Protein 5CWG (pdb70)

Secondary structure (DSSP, 8-state):
-HHHHHHHHHHHHHHHHHHHHHT--HHHHHHHHHHHHHHHHHHHHHTT---HHHHHHHHHHHHHHHHHHHHHT--HHHHHHHHHHHHHHHHHHHHHHT---HHHHHHHHHHHHHHHHHHHHHT--HHHHHHHHHHHHHHHHHHHHHHT---HHHHHHHHHHHHHHHHHHHHHT--HHHHHHHHHHHHHHHHHHH-

Sequence (195 aa):
SSEKEELRERLVKKIIVVEENAKRRKGDDTEEARREEAAREAFEELVVRREEAAERRAGIDSSSEEVLEELAIRRLIKKEVVENNAQQREGYDISEEAARAAAEAFKRVAEAAKKRAGIITSSEVLEELAIRLIIKKEVVEENNAQRRREGYDISSEAARAAAEAFKRRVVAEAAKRAGITSSSEETLLKRRAIEEIRKKRVEEAQQRREEGNDISSEAARRQQAAEEEFRKKAEELK

Foldseek 3Di:
DVLLVVLLVVLLCLLLVLCVVQVHDNVLSSVLSNVLSVLLQVLCVVLVQNDSLLSNLLSVLLSLQLVLCSVQVHRNSVSSNLSSVLSSLLSVLCSVLVNRDPLLSSLLSVQLSVQQSLCSNVVHDNNVSSCLSSVLLSLLSVLCSVLVPPDPVLSNVLSVCLVVQLVVCSVVVHDSSVSSNVSSVVNSVVSVVND

Nearest PDB structures (foldseek):
  5cwg-assembly1_A  TM=1.005E+00  e=4.753E-23  synthetic construct
  5cwc-assembly1_A  TM=1.002E+00  e=1.488E-21  synthetic construct

B-factor: mean 22.16, std 10.29, range [8.53, 67.75]

Radius of gyration: 16.52 Å; Cα contacts (8 Å, |Δi|>4): 331; chains: 1; bounding box: 24×49×35 Å

Solvent-accessible surface area: 9818 Å² total; per-residue (Å²): 90,74,74,58,104,84,7,81,89,108,0,13,129,29,0,35,81,20,0,156,175,70,67,34,86,52,124,81,0,102,97,0,0,105,88,3,5,59,48,0,50,68,3,0,58,126,12,55,9,55,58,62,90,7,4,58,15,0,7,127,3,0,67,44,2,0,45,11,0,32,149,79,65,36,56,0,5,120,1,0,86,17,2,0,76,0,1,50,73,0,0,76,3,0,120,174,10,62,16,95,32,74,91,0,1,70,8,1,8,83,0,1,50,37,2,1,82,7,4,2,136,76,58,133,77,11,40,98,6,1,122,1,0,4,57,1,0,65,84,0,0,40,4,3,127,177,12,54,29,136,48,54,86,52,10,45,173,8,0,71,72,0,29,111,65,2,62,54,5,66,180,112,70,85,94,16,32,85,16,0,96,104,8,0,55,96,32,60,116,139,3,73,149,132,78

Structure (mmCIF, N/CA/C/O backbone):
data_5CWG
#
_entry.id   5CWG
#
_cell.length_a   47.590
_cell.length_b   50.560
_cell.length_c   72.430
_cell.angle_alpha   90.000
_cell.angle_beta   90.000
_cell.angle_gamma   90.000
#
_symmetry.space_group_name_H-M   'P 21 2 21'
#
loop_
_entity.id
_entity.type
_entity.pdbx_description
1 polymer 'Designed helical repeat protein'
2 non-polymer 1,2-ETHANEDIOL
3 non-polymer 'UNKNOWN LIGAND'
4 water water
#
loop_
_atom_site.group_PDB
_atom_site.id
_atom_site.type_symbol
_atom_site.label_atom_id
_atom_site.label_alt_id
_atom_site.label_comp_id
_atom_site.label_asym_id
_atom_site.label_entity_id
_atom_site.label_seq_id
_atom_site.pdbx_PDB_ins_code
_atom_site.Cartn_x
_ato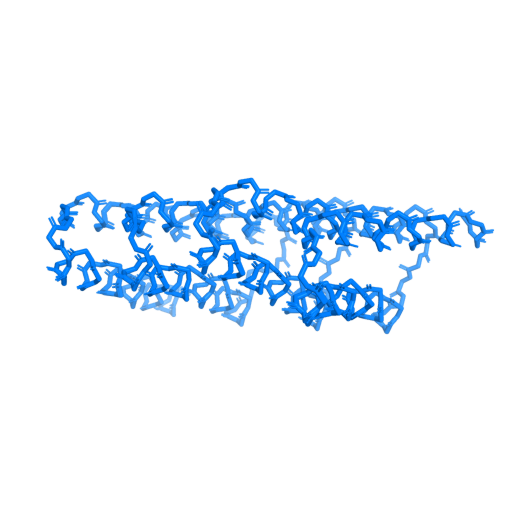m_site.Cartn_y
_atom_site.Cartn_z
_atom_site.occupancy
_atom_site.B_iso_or_equiv
_atom_site.auth_seq_id
_atom_site.auth_comp_id
_atom_site.auth_asym_id
_atom_site.auth_atom_id
_atom_site.pdbx_PDB_model_num
ATOM 1 N N . SER A 1 2 ? 27.166 -39.456 -20.841 1.00 41.02 2 SER A N 1
ATOM 2 C CA . SER A 1 2 ? 26.569 -40.662 -21.408 1.00 44.00 2 SER A CA 1
ATOM 3 C C . SER A 1 2 ? 26.774 -41.864 -20.478 1.00 42.35 2 SER A C 1
ATOM 4 O O . SER A 1 2 ? 25.844 -42.355 -19.857 1.00 40.95 2 SER A O 1
ATOM 11 N N . SER A 1 3 ? 27.991 -42.370 -20.409 1.00 39.97 3 SER A N 1
ATOM 12 C CA . SER A 1 3 ? 28.317 -43.300 -19.350 1.00 37.17 3 SER A CA 1
ATOM 13 C C . SER A 1 3 ? 28.280 -42.383 -18.113 1.00 31.93 3 SER A C 1
ATOM 14 O O . SER A 1 3 ? 27.773 -42.762 -17.056 1.00 30.24 3 SER A O 1
ATOM 22 N N . GLU A 1 4 ? 28.725 -41.136 -18.268 1.00 29.07 4 GLU A N 1
ATOM 23 C CA . GLU A 1 4 ? 28.610 -40.165 -17.167 1.00 29.57 4 GLU A CA 1
ATOM 24 C C . GLU A 1 4 ? 27.144 -39.838 -16.897 1.00 25.36 4 GLU A C 1
ATOM 25 O O . GLU A 1 4 ? 26.743 -39.710 -15.749 1.00 23.07 4 GLU A O 1
ATOM 37 N N . LYS A 1 5 ? 26.328 -39.721 -17.940 1.00 25.80 5 LYS A N 1
ATOM 38 C CA . LYS A 1 5 ? 24.920 -39.390 -17.737 1.00 25.34 5 LYS A CA 1
ATOM 39 C C . LYS A 1 5 ? 24.254 -40.517 -16.966 1.00 23.37 5 LYS A C 1
ATOM 40 O O . LYS A 1 5 ? 23.434 -40.246 -16.089 1.00 21.48 5 LYS A O 1
ATOM 59 N N . GLU A 1 6 ? 24.590 -41.766 -17.293 1.00 23.28 6 GLU A N 1
ATOM 60 C CA . GLU A 1 6 ? 24.014 -42.914 -16.595 1.00 23.85 6 GLU A CA 1
ATOM 61 C C . GLU A 1 6 ? 24.412 -42.900 -15.127 1.00 21.46 6 GLU A C 1
ATOM 62 O O . GLU A 1 6 ? 23.588 -43.134 -14.251 1.00 21.27 6 GLU A O 1
ATOM 74 N N . GLU A 1 7 ? 25.673 -42.608 -14.842 1.00 20.80 7 GLU A N 1
ATOM 75 C CA . GLU A 1 7 ? 26.168 -42.593 -13.478 1.00 18.80 7 GLU A CA 1
ATOM 76 C C . GLU A 1 7 ? 25.516 -41.451 -12.708 1.00 17.52 7 GLU A C 1
ATOM 77 O O . GLU A 1 7 ? 25.149 -41.613 -11.542 1.00 16.78 7 GLU A O 1
ATOM 89 N N . LEU A 1 8 ? 25.330 -40.310 -13.360 1.00 16.73 8 LEU A N 1
ATOM 90 C CA . LEU A 1 8 ? 24.691 -39.175 -12.722 1.00 16.74 8 LEU A CA 1
ATOM 91 C C . LEU A 1 8 ? 23.238 -39.492 -12.383 1.00 15.88 8 LEU A C 1
ATOM 92 O O . LEU A 1 8 ? 22.745 -39.162 -11.300 1.00 15.37 8 LEU A O 1
ATOM 108 N N . ARG A 1 9 ? 22.517 -40.109 -13.311 1.00 15.04 9 ARG A N 1
ATOM 109 C CA . ARG A 1 9 ? 21.143 -40.491 -13.051 1.00 14.83 9 ARG A CA 1
ATOM 110 C C . ARG A 1 9 ? 21.093 -41.433 -11.852 1.00 14.25 9 ARG A C 1
ATOM 111 O O . ARG A 1 9 ? 20.219 -41.302 -10.988 1.00 15.04 9 ARG A O 1
ATOM 132 N N . GLU A 1 10 ? 21.976 -42.422 -11.816 1.00 15.47 10 GLU A N 1
ATOM 133 C CA . GLU A 1 10 ? 21.972 -43.366 -10.698 1.00 16.05 10 GLU A CA 1
ATOM 134 C C . GLU A 1 10 ? 22.235 -42.662 -9.374 1.00 15.34 10 GLU A C 1
ATOM 135 O O . GLU A 1 10 ? 21.604 -43.014 -8.382 1.00 15.01 10 GLU A O 1
ATOM 147 N N . ARG A 1 11 ? 23.109 -41.645 -9.372 1.00 14.70 11 ARG A N 1
ATOM 148 C CA . ARG A 1 11 ? 23.378 -40.877 -8.158 1.00 15.33 11 ARG A CA 1
ATOM 149 C C . ARG A 1 11 ? 22.121 -40.158 -7.715 1.00 13.59 11 ARG A C 1
ATOM 150 O O . ARG A 1 11 ? 21.784 -40.147 -6.517 1.00 14.51 11 ARG A O 1
ATOM 171 N N . LEU A 1 12 ? 21.398 -39.561 -8.656 1.00 13.81 12 LEU A N 1
ATOM 172 C CA . LEU A 1 12 ? 20.150 -38.880 -8.305 1.00 13.51 12 LEU A CA 1
ATOM 173 C C . LEU A 1 12 ? 19.112 -39.851 -7.754 1.00 12.70 12 LEU A C 1
ATOM 174 O O . LEU A 1 12 ? 18.456 -39.569 -6.751 1.00 13.60 12 LEU A O 1
ATOM 190 N N . VAL A 1 13 ? 18.946 -40.995 -8.401 1.00 12.64 13 VAL A N 1
ATOM 191 C CA . VAL A 1 13 ? 17.978 -41.974 -7.950 1.00 12.94 13 VAL A CA 1
ATOM 192 C C . VAL A 1 13 ? 18.267 -42.355 -6.491 1.00 13.10 13 VAL A C 1
ATOM 193 O O . VAL A 1 13 ? 17.361 -42.418 -5.648 1.00 13.42 13 VAL A O 1
ATOM 206 N N A LYS A 1 14 ? 19.530 -42.628 -6.192 0.63 13.57 14 LYS A N 1
ATOM 207 N N B LYS A 1 14 ? 19.534 -42.564 -6.159 0.37 14.74 14 LYS A N 1
ATOM 208 C CA A LYS A 1 14 ? 19.912 -43.046 -4.845 0.63 14.74 14 LYS A CA 1
ATOM 209 C CA B LYS A 1 14 ? 19.889 -42.888 -4.776 0.37 16.65 14 LYS A CA 1
ATOM 210 C C A LYS A 1 14 ? 19.580 -41.964 -3.827 0.63 14.29 14 LYS A C 1
ATOM 211 C C B LYS A 1 14 ? 19.513 -41.771 -3.800 0.37 15.75 14 LYS A C 1
ATOM 212 O O A LYS A 1 14 ? 19.089 -42.273 -2.744 0.63 15.37 14 LYS A O 1
ATOM 213 O O B LYS A 1 14 ? 18.941 -42.040 -2.742 0.37 16.07 14 LYS A O 1
ATOM 250 N N A ILE A 1 15 ? 19.843 -40.707 -4.172 0.63 14.70 15 ILE A N 1
ATOM 251 N N B ILE A 1 15 ? 19.830 -40.528 -4.154 0.37 15.35 15 ILE A N 1
ATOM 252 C CA A ILE A 1 15 ? 19.539 -39.567 -3.305 0.63 15.47 15 ILE A CA 1
ATOM 253 C CA B ILE A 1 15 ? 19.530 -39.368 -3.311 0.37 15.85 15 ILE A CA 1
ATOM 254 C C A ILE A 1 15 ? 18.041 -39.483 -3.025 0.63 13.90 15 ILE A C 1
ATOM 255 C C B ILE A 1 15 ? 18.042 -39.285 -3.039 0.37 13.79 15 ILE A C 1
ATOM 256 O O A ILE A 1 15 ? 17.603 -39.422 -1.872 0.63 15.38 15 ILE A O 1
ATOM 257 O O B ILE A 1 15 ? 17.607 -39.056 -1.902 0.37 12.69 15 ILE A O 1
ATOM 288 N N . VAL A 1 16 ? 17.248 -39.456 -4.083 1.00 13.61 16 VAL A N 1
ATOM 289 C CA . VAL A 1 16 ? 15.814 -39.239 -3.950 1.00 13.05 16 VAL A CA 1
ATOM 290 C C . VAL A 1 16 ? 15.198 -40.395 -3.161 1.00 12.51 16 VAL A C 1
ATOM 291 O O . VAL A 1 16 ? 14.383 -40.192 -2.238 1.00 12.28 16 VAL A O 1
ATOM 305 N N . VAL A 1 17 ? 15.588 -41.615 -3.483 1.00 12.53 17 VAL A N 1
ATOM 306 C CA . VAL A 1 17 ? 15.066 -42.779 -2.780 1.00 13.45 17 VAL A CA 1
ATOM 307 C C . VAL A 1 17 ? 15.454 -42.775 -1.297 1.00 14.45 17 VAL A C 1
ATOM 308 O O . VAL A 1 17 ? 14.611 -43.058 -0.455 1.00 14.63 17 VAL A O 1
ATOM 321 N N A GLU A 1 18 ? 16.701 -42.434 -0.976 0.57 13.63 18 GLU A N 1
ATOM 322 N N C GLU A 1 18 ? 16.703 -42.428 -0.975 0.43 15.72 18 GLU A N 1
ATOM 323 C CA A GLU A 1 18 ? 17.142 -42.442 0.414 0.57 14.54 18 GLU A CA 1
ATOM 324 C CA C GLU A 1 18 ? 17.148 -42.435 0.420 0.43 18.01 18 GLU A CA 1
ATOM 325 C C A GLU A 1 18 ? 16.352 -41.408 1.221 0.57 14.38 18 GLU A C 1
ATOM 326 C C C GLU A 1 18 ? 16.400 -41.385 1.242 0.43 15.41 18 GLU A C 1
ATOM 327 O O A GLU A 1 18 ? 15.979 -41.653 2.364 0.57 15.88 18 GLU A O 1
ATOM 328 O O C GLU A 1 18 ? 16.130 -41.583 2.422 0.43 15.19 18 GLU A O 1
ATOM 351 N N . ASN A 1 19 ? 16.077 -40.258 0.626 1.00 13.59 19 ASN A N 1
ATOM 352 C CA . ASN A 1 19 ? 15.327 -39.224 1.315 1.00 13.07 19 ASN A CA 1
ATOM 353 C C . ASN A 1 19 ? 13.881 -39.625 1.527 1.00 13.32 19 ASN A C 1
ATOM 354 O O . ASN A 1 19 ? 13.304 -39.356 2.588 1.00 14.75 19 ASN A O 1
ATOM 366 N N . ALA A 1 20 ? 13.299 -40.278 0.534 1.00 12.54 20 ALA A N 1
ATOM 367 C CA . ALA A 1 20 ? 11.944 -40.789 0.698 1.00 13.45 20 ALA A CA 1
ATOM 368 C C . ALA A 1 20 ? 11.914 -41.837 1.821 1.00 13.86 20 ALA A C 1
ATOM 369 O O . ALA A 1 20 ? 11.047 -41.804 2.682 1.00 14.67 20 ALA A O 1
ATOM 376 N N . LYS A 1 21 ? 12.874 -42.745 1.821 1.00 14.65 21 LYS A N 1
ATOM 377 C CA . LYS A 1 21 ? 12.950 -43.780 2.841 1.00 16.75 21 LYS A CA 1
ATOM 378 C C . LYS A 1 21 ? 13.089 -43.159 4.242 1.00 17.22 21 LYS A C 1
ATOM 379 O O . LYS A 1 21 ? 12.474 -43.627 5.196 1.00 18.64 21 LYS A O 1
ATOM 398 N N A ARG A 1 22 ? 13.901 -42.111 4.352 0.60 16.01 22 ARG A N 1
ATOM 399 N N B ARG A 1 22 ? 13.868 -42.091 4.348 0.40 17.66 22 ARG A N 1
ATOM 400 C CA A ARG A 1 22 ? 14.141 -41.446 5.633 0.60 18.11 22 ARG A CA 1
ATOM 401 C CA B ARG A 1 22 ? 14.130 -41.478 5.644 0.40 19.38 22 ARG A CA 1
ATOM 402 C C A ARG A 1 22 ? 12.842 -40.986 6.285 0.60 17.64 22 ARG A C 1
ATOM 403 C C B ARG A 1 22 ? 12.876 -40.903 6.299 0.40 18.11 22 ARG A C 1
ATOM 404 O O A ARG A 1 22 ? 12.662 -41.149 7.502 0.60 20.71 22 ARG A O 1
ATOM 405 O O B ARG A 1 22 ? 12.766 -40.900 7.532 0.40 19.75 22 ARG A O 1
ATOM 446 N N . LYS A 1 23 ? 11.928 -40.425 5.492 1.00 16.99 23 LYS A N 1
ATOM 447 C CA . LYS A 1 23 ? 10.698 -39.876 6.049 1.00 17.50 23 LYS A CA 1
ATOM 448 C C . LYS A 1 23 ? 9.461 -40.718 5.792 1.00 16.66 23 LYS A C 1
ATOM 449 O O . LYS A 1 23 ? 8.371 -40.303 6.122 1.00 18.49 23 LYS A O 1
ATOM 469 N N . GLY A 1 24 ? 9.634 -41.923 5.269 1.00 16.97 24 GLY A N 1
ATOM 470 C CA . GLY A 1 24 ? 8.520 -42.805 5.015 1.00 18.86 24 GLY A CA 1
ATOM 471 C C . GLY A 1 24 ? 7.675 -42.468 3.791 1.00 17.96 24 GLY A C 1
ATOM 472 O O . GLY A 1 24 ? 6.566 -42.942 3.691 1.00 21.09 24 GLY A O 1
ATOM 476 N N . ASP A 1 25 ? 8.186 -41.665 2.858 1.00 16.71 25 ASP A N 1
ATOM 477 C CA . ASP A 1 25 ? 7.502 -41.453 1.584 1.00 17.22 25 ASP A CA 1
ATOM 478 C C . ASP A 1 25 ? 7.728 -42.697 0.709 1.00 18.10 25 ASP A C 1
ATOM 479 O O . ASP A 1 25 ? 8.692 -43.442 0.886 1.00 20.11 25 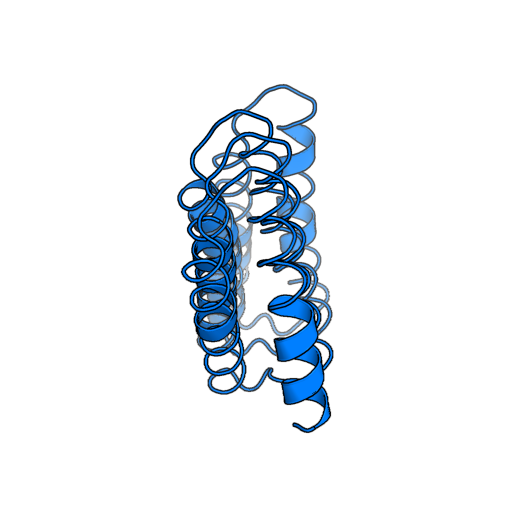ASP A O 1
ATOM 488 N N . ASP A 1 26 ? 6.837 -42.922 -0.252 1.00 18.26 26 ASP A N 1
ATOM 489 C CA . ASP A 1 26 ? 6.886 -44.131 -1.063 1.00 18.01 26 ASP A CA 1
ATOM 490 C C . ASP A 1 26 ? 8.154 -44.193 -1.915 1.00 15.72 26 ASP A C 1
ATOM 491 O O . ASP A 1 26 ? 8.423 -43.285 -2.712 1.00 15.23 26 ASP A O 1
ATOM 500 N N . THR A 1 27 ? 8.934 -45.255 -1.765 1.00 15.98 27 THR A N 1
ATOM 501 C CA . THR A 1 27 ? 10.233 -45.325 -2.428 1.00 15.92 27 THR A CA 1
ATOM 502 C C . THR A 1 27 ? 10.145 -45.713 -3.900 1.00 15.74 27 THR A C 1
ATOM 503 O O . THR A 1 27 ? 11.014 -45.335 -4.667 1.00 16.19 27 THR A O 1
ATOM 514 N N . GLU A 1 28 ? 9.132 -46.486 -4.282 1.00 16.40 28 GLU A N 1
ATOM 515 C CA . GLU A 1 28 ? 8.928 -46.806 -5.701 1.00 17.80 28 GLU A CA 1
ATOM 516 C C . GLU A 1 28 ? 8.523 -45.561 -6.459 1.00 15.59 28 GLU A C 1
ATOM 517 O O . GLU A 1 28 ? 9.028 -45.302 -7.552 1.00 15.91 28 GLU A O 1
ATOM 529 N N . GLU A 1 29 ? 7.658 -44.750 -5.865 1.00 15.14 29 GLU A N 1
ATOM 530 C CA . GLU A 1 29 ? 7.287 -43.470 -6.454 1.00 15.21 29 GLU A CA 1
ATOM 531 C C . GLU A 1 29 ? 8.510 -42.571 -6.580 1.00 14.43 29 GLU A C 1
ATOM 532 O O . GLU A 1 29 ? 8.711 -41.906 -7.593 1.00 14.71 29 GLU A O 1
ATOM 544 N N . ALA A 1 30 ? 9.353 -42.580 -5.555 1.00 14.25 30 ALA A N 1
ATOM 545 C CA . ALA A 1 30 ? 10.533 -41.730 -5.534 1.00 13.91 30 ALA A CA 1
ATOM 546 C C . ALA A 1 30 ? 11.522 -42.132 -6.626 1.00 12.92 30 ALA A C 1
ATOM 547 O O . ALA A 1 30 ? 12.137 -41.261 -7.274 1.00 13.18 30 ALA A O 1
ATOM 554 N N A ARG A 1 31 ? 11.718 -43.429 -6.819 0.54 12.91 31 ARG A N 1
ATOM 555 N N B ARG A 1 31 ? 11.696 -43.436 -6.821 0.46 13.77 31 ARG A N 1
ATOM 556 C CA A ARG A 1 31 ? 12.630 -43.894 -7.854 0.54 13.05 31 ARG A CA 1
ATOM 557 C CA B ARG A 1 31 ? 12.586 -43.946 -7.860 0.46 14.89 31 ARG A CA 1
ATOM 558 C C A ARG A 1 31 ? 12.143 -43.423 -9.233 0.54 12.68 31 ARG A C 1
ATOM 559 C C B ARG A 1 31 ? 12.088 -43.514 -9.243 0.46 13.70 31 ARG A C 1
ATOM 560 O O A ARG A 1 31 ? 12.940 -42.935 -10.045 0.54 12.36 31 ARG A O 1
ATOM 561 O O B ARG A 1 31 ? 12.877 -43.070 -10.084 0.46 14.45 31 ARG A O 1
ATOM 602 N N A GLU A 1 32 ? 10.841 -43.552 -9.483 0.54 13.08 32 GLU A N 1
ATOM 603 N N B GLU A 1 32 ? 10.785 -43.654 -9.472 0.46 13.04 32 GLU A N 1
ATOM 604 C CA A GLU A 1 32 ? 10.252 -43.141 -10.737 0.54 13.63 32 GLU A CA 1
ATOM 605 C CA B GLU A 1 32 ? 10.142 -43.176 -10.681 0.46 13.68 32 GLU A CA 1
ATOM 606 C C A GLU A 1 32 ? 10.342 -41.639 -10.906 0.54 12.54 32 GLU A C 1
ATOM 607 C C B GLU A 1 32 ? 10.359 -41.683 -10.875 0.46 12.38 32 GLU A C 1
ATOM 608 O O A GLU A 1 32 ? 10.631 -41.146 -12.004 0.54 12.69 32 GLU A O 1
ATOM 609 O O B GLU A 1 32 ? 10.764 -41.252 -11.959 0.46 12.51 32 GLU A O 1
ATOM 632 N N . ALA A 1 33 ? 10.072 -40.896 -9.842 1.00 12.33 33 ALA A N 1
ATOM 633 C CA . ALA A 1 33 ? 10.188 -39.463 -9.906 1.00 12.81 33 ALA A CA 1
ATOM 634 C C . ALA A 1 33 ? 11.610 -39.024 -10.230 1.00 12.14 33 ALA A C 1
ATOM 635 O O . ALA A 1 33 ? 11.834 -38.088 -11.005 1.00 11.99 33 ALA A O 1
ATOM 643 N N . ALA A 1 34 ? 12.601 -39.661 -9.605 1.00 12.18 34 ALA A N 1
ATOM 644 C CA . ALA A 1 34 ? 14.004 -39.323 -9.876 1.00 11.20 34 ALA A CA 1
ATOM 645 C C . ALA A 1 34 ? 14.366 -39.584 -11.341 1.00 11.83 34 ALA A C 1
ATOM 646 O O . ALA A 1 34 ? 15.044 -38.779 -11.972 1.00 11.82 34 ALA A O 1
ATOM 653 N N . ARG A 1 35 ? 13.956 -40.746 -11.835 1.00 11.77 35 ARG A N 1
ATOM 654 C CA . ARG A 1 35 ? 14.224 -41.090 -13.229 1.00 12.20 35 ARG A CA 1
ATOM 655 C C . ARG A 1 35 ? 13.572 -40.121 -14.194 1.00 11.89 35 ARG A C 1
ATOM 656 O O . ARG A 1 35 ? 14.204 -39.674 -15.139 1.00 12.57 35 ARG A O 1
ATOM 677 N N . GLU A 1 36 ? 12.318 -39.792 -13.939 1.00 11.69 36 GLU A N 1
ATOM 678 C CA . GLU A 1 36 ? 11.619 -38.874 -14.817 1.00 12.13 36 GLU A CA 1
ATOM 679 C C . GLU A 1 36 ? 12.167 -37.454 -14.691 1.00 10.92 36 GLU A C 1
ATOM 680 O O . GLU A 1 36 ? 12.285 -36.727 -15.697 1.00 12.04 36 GLU A O 1
ATOM 692 N N . ALA A 1 37 ? 12.577 -37.061 -13.483 1.00 11.04 37 ALA A N 1
ATOM 693 C CA . ALA A 1 37 ? 13.178 -35.759 -13.280 1.00 10.82 37 ALA A CA 1
ATOM 694 C C . ALA A 1 37 ? 14.493 -35.663 -14.064 1.00 10.86 37 ALA A C 1
ATOM 695 O O . ALA A 1 37 ? 14.776 -34.651 -14.705 1.00 11.36 37 ALA A O 1
ATOM 702 N N . PHE A 1 38 ? 15.287 -36.727 -13.997 1.00 11.58 38 PHE A N 1
ATOM 703 C CA . PHE A 1 38 ? 16.550 -36.748 -14.724 1.00 11.28 38 PHE A CA 1
ATOM 704 C C . PHE A 1 38 ? 16.324 -36.580 -16.222 1.00 11.96 38 PHE A C 1
ATOM 705 O O . PHE A 1 38 ? 16.994 -35.784 -16.887 1.00 12.50 38 PHE A O 1
ATOM 722 N N A GLU A 1 39 ? 15.375 -37.334 -16.759 0.43 13.01 39 GLU A N 1
ATOM 723 N N B GLU A 1 39 ? 15.388 -37.335 -16.770 0.57 11.76 39 GLU A N 1
ATOM 724 C CA A GLU A 1 39 ? 15.140 -37.296 -18.191 0.43 14.81 39 GLU A CA 1
ATOM 725 C CA B GLU A 1 39 ? 15.158 -37.261 -18.200 0.57 12.08 39 GLU A CA 1
ATOM 726 C C A GLU A 1 39 ? 14.598 -35.936 -18.616 0.43 13.09 39 GLU A C 1
ATOM 727 C C B GLU A 1 39 ? 14.644 -35.893 -18.597 0.57 11.06 39 GLU A C 1
ATOM 728 O O A GLU A 1 39 ? 14.911 -35.461 -19.708 0.43 14.26 39 GLU A O 1
ATOM 729 O O B GLU A 1 39 ? 15.033 -35.366 -19.647 0.57 11.39 39 GLU A O 1
ATOM 752 N N . LEU A 1 40 ? 13.776 -35.320 -17.767 1.00 11.37 40 LEU A N 1
ATOM 753 C CA . LEU A 1 40 ? 13.251 -33.990 -18.054 1.00 10.95 40 LEU A CA 1
ATOM 754 C C . LEU A 1 40 ? 14.390 -32.979 -18.183 1.00 10.65 40 LEU A C 1
ATOM 755 O O . LEU A 1 40 ? 14.439 -32.199 -19.128 1.00 10.97 40 LEU A O 1
ATOM 772 N N A VAL A 1 41 ? 15.296 -33.013 -17.217 0.59 11.11 41 VAL A N 1
ATOM 773 N N B VAL A 1 41 ? 15.308 -32.941 -17.219 0.41 10.21 41 VAL A N 1
ATOM 774 C CA A VAL A 1 41 ? 16.435 -32.120 -17.201 0.59 11.52 41 VAL A CA 1
ATOM 775 C CA B VAL A 1 41 ? 16.364 -31.930 -17.289 0.41 9.09 41 VAL A CA 1
ATOM 776 C C A VAL A 1 41 ? 17.345 -32.379 -18.403 0.59 10.47 41 VAL A C 1
ATOM 777 C C B VAL A 1 41 ? 17.369 -32.235 -18.411 0.41 10.01 41 VAL A C 1
ATOM 778 O O A VAL A 1 41 ? 17.787 -31.453 -19.073 0.59 10.88 41 VAL A O 1
ATOM 779 O O B VAL A 1 41 ? 17.862 -31.317 -19.064 0.41 11.27 41 VAL A O 1
ATOM 804 N N A ARG A 1 42 ? 17.631 -33.650 -18.656 0.59 10.79 42 ARG A N 1
ATOM 805 N N B ARG A 1 42 ? 17.667 -33.514 -18.634 0.41 11.37 42 ARG A N 1
ATOM 806 C CA A ARG A 1 42 ? 18.558 -34.002 -19.711 0.59 10.90 42 ARG A CA 1
ATOM 807 C CA B ARG A 1 42 ? 18.599 -33.889 -19.693 0.41 12.11 42 ARG A CA 1
ATOM 808 C C A ARG A 1 42 ? 18.018 -33.540 -21.073 0.59 10.73 42 ARG A C 1
ATOM 809 C C B ARG A 1 42 ? 18.048 -33.417 -21.037 0.41 12.35 42 ARG A C 1
ATOM 810 O O A ARG A 1 42 ? 18.739 -32.951 -21.876 0.59 10.82 42 ARG A O 1
ATOM 811 O O B ARG A 1 42 ? 18.739 -32.756 -21.815 0.41 12.91 42 ARG A O 1
ATOM 852 N N A GLU A 1 43 ? 16.753 -33.826 -21.347 0.59 9.93 43 GLU A N 1
ATOM 853 N N B GLU A 1 43 ? 16.799 -33.773 -21.304 0.41 12.41 43 GLU A N 1
ATOM 854 C CA A GLU A 1 43 ? 16.161 -33.461 -22.623 0.59 9.91 43 GLU A CA 1
ATOM 855 C CA B GLU A 1 43 ? 16.175 -33.462 -22.572 0.41 13.10 43 GLU A CA 1
ATOM 856 C C A GLU A 1 43 ? 16.075 -31.947 -22.776 0.59 10.31 43 GLU A C 1
ATOM 857 C C B GLU A 1 43 ? 16.075 -31.959 -22.767 0.41 11.53 43 GLU A C 1
ATOM 858 O O A GLU A 1 43 ? 16.354 -31.412 -23.859 0.59 11.69 43 GLU A O 1
ATOM 859 O O B GLU A 1 43 ? 16.331 -31.453 -23.864 0.41 11.83 43 GLU A O 1
ATOM 882 N N . ALA A 1 44 ? 15.700 -31.238 -21.715 1.00 10.42 44 ALA A N 1
ATOM 883 C CA . ALA A 1 44 ? 15.622 -29.808 -21.798 1.00 10.61 44 ALA A CA 1
ATOM 884 C C . ALA A 1 44 ? 17.000 -29.194 -22.104 1.00 10.79 44 ALA A C 1
ATOM 885 O O . ALA A 1 44 ? 17.127 -28.271 -22.934 1.00 11.53 44 ALA A O 1
ATOM 893 N N . ALA A 1 45 ? 18.031 -29.674 -21.413 1.00 10.68 45 ALA A N 1
ATOM 894 C CA . ALA A 1 45 ? 19.374 -29.181 -21.653 1.00 11.39 45 ALA A CA 1
ATOM 895 C C . ALA A 1 45 ? 19.830 -29.481 -23.088 1.00 11.32 45 ALA A C 1
ATOM 896 O O . ALA A 1 45 ? 20.442 -28.642 -23.746 1.00 11.26 45 ALA A O 1
ATOM 903 N N . GLU A 1 46 ? 19.521 -30.685 -23.557 1.00 11.26 46 GLU A N 1
ATOM 904 C CA . GLU A 1 46 ? 19.905 -31.064 -24.917 1.00 11.88 46 GLU A CA 1
ATOM 905 C C . GLU A 1 46 ? 19.252 -30.156 -25.947 1.00 11.54 46 GLU A C 1
ATOM 906 O O . GLU A 1 46 ? 19.928 -29.682 -26.863 1.00 12.37 46 GLU A O 1
ATOM 918 N N A ARG A 1 47 ? 17.957 -29.903 -25.814 0.66 10.97 47 ARG A N 1
ATOM 919 N N B ARG A 1 47 ? 17.960 -29.903 -25.822 0.34 11.70 47 ARG A N 1
ATOM 920 C CA A ARG A 1 47 ? 17.271 -29.039 -26.771 0.66 11.88 47 ARG A CA 1
ATOM 921 C CA B ARG A 1 47 ? 17.289 -29.043 -26.782 0.34 12.25 47 ARG A CA 1
ATOM 922 C C A ARG A 1 47 ? 17.829 -27.621 -26.780 0.66 12.25 47 ARG A C 1
ATOM 923 C C B ARG A 1 47 ? 17.867 -27.626 -26.787 0.34 11.90 47 ARG A C 1
ATOM 924 O O A ARG A 1 47 ? 17.852 -26.951 -27.817 0.66 14.93 47 ARG A O 1
ATOM 925 O O B ARG A 1 47 ? 17.973 -26.984 -27.842 0.34 12.70 47 ARG A O 1
ATOM 966 N N . ALA A 1 48 ? 18.304 -27.157 -25.619 1.00 11.53 48 ALA A N 1
ATOM 967 C CA . ALA A 1 48 ? 18.823 -25.813 -25.482 1.00 12.17 48 ALA A CA 1
ATOM 968 C C . ALA A 1 48 ? 20.330 -25.727 -25.835 1.00 12.87 48 ALA A C 1
ATOM 969 O O . ALA A 1 48 ? 20.912 -24.648 -25.760 1.00 15.22 48 ALA A O 1
ATOM 977 N N . GLY A 1 49 ? 20.945 -26.850 -26.161 1.00 12.25 49 GLY A N 1
ATOM 978 C CA . GLY A 1 49 ? 22.359 -26.870 -26.499 1.00 13.02 49 GLY A CA 1
ATOM 979 C C . GLY A 1 49 ? 23.263 -26.559 -25.328 1.00 13.96 49 GLY A C 1
ATOM 980 O O . GLY A 1 49 ? 24.359 -26.014 -25.520 1.00 15.36 49 GLY A O 1
ATOM 984 N N . ILE A 1 50 ? 22.837 -26.944 -24.124 1.00 13.40 50 ILE A N 1
ATOM 985 C CA . ILE A 1 50 ? 23.598 -26.651 -22.906 1.00 14.82 50 ILE A CA 1
ATOM 986 C C . ILE A 1 50 ? 23.853 -27.906 -22.083 1.00 15.51 50 ILE A C 1
ATOM 987 O O . ILE A 1 50 ? 24.171 -27.814 -20.902 1.00 16.83 50 ILE A O 1
ATOM 1003 N N . ASP A 1 51 ? 23.767 -29.075 -22.710 1.00 15.30 51 ASP A N 1
ATOM 1004 C CA . ASP A 1 51 ? 23.904 -30.356 -22.012 1.00 15.82 51 ASP A CA 1
ATOM 1005 C C . ASP A 1 51 ? 25.363 -30.787 -21.823 1.00 16.78 51 ASP A C 1
ATOM 1006 O O . ASP A 1 51 ? 25.723 -31.922 -22.086 1.00 18.47 51 ASP A O 1
ATOM 1015 N N . SER A 1 52 ? 26.177 -29.878 -21.309 1.00 16.15 52 SER A N 1
ATOM 1016 C CA . SER A 1 52 ? 27.477 -30.261 -20.805 1.00 16.88 52 SER A CA 1
ATOM 1017 C C . SER A 1 52 ? 27.311 -31.065 -19.523 1.00 16.54 52 SER A C 1
ATOM 1018 O O . SER A 1 52 ? 26.310 -30.939 -18.822 1.00 15.75 52 SER A O 1
ATOM 1026 N N A SER A 1 53 ? 28.308 -31.857 -19.156 0.45 17.50 53 SER A N 1
ATOM 1027 N N B SER A 1 53 ? 28.313 -31.878 -19.200 0.55 17.89 53 SER A N 1
ATOM 1028 C CA A SER A 1 53 ? 28.201 -32.600 -17.903 0.45 18.91 53 SER A CA 1
ATOM 1029 C CA B SER A 1 53 ? 28.292 -32.637 -17.947 0.55 19.02 53 SER A CA 1
ATOM 1030 C C A SER A 1 53 ? 28.177 -31.645 -16.706 0.45 17.77 53 SER A C 1
ATOM 1031 C C B SER A 1 53 ? 28.139 -31.677 -16.776 0.55 17.56 53 SER A C 1
ATOM 1032 O O A SER A 1 53 ? 27.581 -31.969 -15.685 0.45 18.93 53 SER A O 1
ATOM 1033 O O B SER A 1 53 ? 27.475 -31.978 -15.782 0.55 15.84 53 SER A O 1
ATOM 1048 N N A GLU A 1 54 ? 28.781 -30.466 -16.823 0.45 16.13 54 GLU A N 1
ATOM 1049 N N B GLU A 1 54 ? 28.749 -30.515 -16.908 0.55 17.90 54 GLU A N 1
ATOM 1050 C CA A GLU A 1 54 ? 28.728 -29.482 -15.738 0.45 17.25 54 GLU A CA 1
ATOM 1051 C CA B GLU A 1 54 ? 28.768 -29.533 -15.843 0.55 18.26 54 GLU A CA 1
ATOM 1052 C C A GLU A 1 54 ? 27.303 -28.970 -15.561 0.45 14.39 54 GLU A C 1
ATOM 1053 C C B GLU A 1 54 ? 27.378 -28.914 -15.586 0.55 16.48 54 GLU A C 1
ATOM 1054 O O A GLU A 1 54 ? 26.798 -28.914 -14.447 0.45 12.72 54 GLU A O 1
ATOM 1055 O O B GLU A 1 54 ? 26.972 -28.758 -14.426 0.55 17.70 54 GLU A O 1
ATOM 1078 N N . VAL A 1 55 ? 26.627 -28.606 -16.646 1.00 14.48 55 VAL A N 1
ATOM 1079 C CA . VAL A 1 55 ? 25.252 -28.109 -16.503 1.00 14.45 55 VAL A CA 1
ATOM 1080 C C . VAL A 1 55 ? 24.343 -29.227 -15.978 1.00 12.97 55 VAL A C 1
ATOM 1081 O O . VAL A 1 55 ? 23.477 -28.995 -15.130 1.00 13.52 55 VAL A O 1
ATOM 1095 N N . LEU A 1 56 ? 24.513 -30.449 -16.464 1.00 13.25 56 LEU A N 1
ATOM 1096 C CA . LEU A 1 56 ? 23.699 -31.552 -15.963 1.00 13.86 56 LEU A CA 1
ATOM 1097 C C . LEU A 1 56 ? 23.968 -31.777 -14.466 1.00 12.81 56 LEU A C 1
ATOM 1098 O O . LEU A 1 56 ? 23.043 -32.016 -13.699 1.00 12.70 56 LEU A O 1
ATOM 1114 N N A GLU A 1 57 ? 25.232 -31.705 -14.049 0.55 11.75 57 GLU A N 1
ATOM 1115 N N B GLU A 1 57 ? 25.224 -31.682 -14.037 0.45 12.44 57 GLU A N 1
ATOM 1116 C CA A GLU A 1 57 ? 25.582 -31.830 -12.636 0.55 12.13 57 GLU A CA 1
ATOM 1117 C CA B GLU A 1 57 ? 25.534 -31.837 -12.619 0.45 13.19 57 GLU A CA 1
ATOM 1118 C C A GLU A 1 57 ? 24.882 -30.734 -11.818 0.55 11.58 57 GLU A C 1
ATOM 1119 C C B GLU A 1 57 ? 24.892 -30.721 -11.795 0.45 12.87 57 GLU A C 1
ATOM 1120 O O A GLU A 1 57 ? 24.354 -31.003 -10.739 0.55 12.56 57 GLU A O 1
ATOM 1121 O O B GLU A 1 57 ? 24.422 -30.959 -10.688 0.45 12.81 57 GLU A O 1
ATOM 1144 N N . LEU A 1 58 ? 24.869 -29.499 -12.308 1.00 12.73 58 LEU A N 1
ATOM 1145 C CA . LEU A 1 58 ? 24.230 -28.400 -11.594 1.00 14.34 58 LEU A CA 1
ATOM 1146 C C . LEU A 1 58 ? 22.730 -28.642 -11.472 1.00 12.71 58 LEU A C 1
ATOM 1147 O O . LEU A 1 58 ? 22.129 -28.353 -10.433 1.00 12.73 58 LEU A O 1
ATOM 1164 N N . ALA A 1 59 ? 22.094 -29.127 -12.541 1.00 12.21 59 ALA A N 1
ATOM 1165 C CA . ALA A 1 59 ? 20.676 -29.451 -12.503 1.00 12.92 59 ALA A CA 1
ATOM 1166 C C . ALA A 1 59 ? 20.382 -30.526 -11.456 1.00 11.66 59 ALA A C 1
ATOM 1167 O O . ALA A 1 59 ? 19.396 -30.434 -10.698 1.00 12.10 59 ALA A O 1
ATOM 1174 N N . ILE A 1 60 ? 21.204 -31.559 -11.431 1.00 11.96 60 ILE A N 1
ATOM 1175 C CA . ILE A 1 60 ? 21.014 -32.642 -10.473 1.00 12.50 60 ILE A CA 1
ATOM 1176 C C . ILE A 1 60 ? 21.283 -32.155 -9.052 1.00 12.43 60 ILE A C 1
ATOM 1177 O O . ILE A 1 60 ? 20.594 -32.563 -8.122 1.00 13.16 60 ILE A O 1
ATOM 1193 N N A ARG A 1 61 ? 22.247 -31.260 -8.880 0.57 12.28 61 ARG A N 1
ATOM 1194 N N B ARG A 1 61 ? 22.251 -31.255 -8.894 0.43 12.76 61 ARG A N 1
ATOM 1195 C CA A ARG A 1 61 ? 22.486 -30.698 -7.559 0.57 12.88 61 ARG A CA 1
ATOM 1196 C CA B ARG A 1 61 ? 22.531 -30.656 -7.591 0.43 13.55 61 ARG A CA 1
ATOM 1197 C C A ARG A 1 61 ? 21.291 -29.888 -7.087 0.57 12.30 61 ARG A C 1
ATOM 1198 C C B ARG A 1 61 ? 21.335 -29.849 -7.094 0.43 12.40 61 ARG A C 1
ATOM 1199 O O A ARG A 1 61 ? 20.928 -29.935 -5.905 0.57 13.11 61 ARG A O 1
ATOM 1200 O O B ARG A 1 61 ? 21.025 -29.842 -5.901 0.43 13.19 61 ARG A O 1
ATOM 1241 N N . LEU A 1 62 ? 20.653 -29.177 -8.013 1.00 11.95 62 LEU A N 1
ATOM 1242 C CA . LEU A 1 62 ? 19.438 -28.435 -7.665 1.00 11.70 62 LEU A CA 1
ATOM 1243 C C . LEU A 1 62 ? 18.375 -29.389 -7.136 1.00 10.76 62 LEU A C 1
ATOM 1244 O O . LEU A 1 62 ? 17.756 -29.156 -6.092 1.00 11.33 62 LEU A O 1
ATOM 1261 N N . ILE A 1 63 ? 18.137 -30.464 -7.868 1.00 10.10 63 ILE A N 1
ATOM 1262 C CA . ILE A 1 63 ? 17.136 -31.427 -7.459 1.00 10.55 63 ILE A CA 1
ATOM 1263 C C . ILE A 1 63 ? 17.509 -32.027 -6.093 1.00 10.26 63 ILE A C 1
ATOM 1264 O O . ILE A 1 63 ? 16.681 -32.126 -5.189 1.00 10.80 63 ILE A O 1
ATOM 1280 N N A LYS A 1 64 ? 18.767 -32.415 -5.937 0.55 11.00 64 LYS A N 1
ATOM 1281 N N B LYS A 1 64 ? 18.770 -32.410 -5.947 0.45 11.23 64 LYS A N 1
ATOM 1282 C CA A LYS A 1 64 ? 19.271 -32.974 -4.679 0.55 12.20 64 LYS A CA 1
ATOM 1283 C CA B LYS A 1 64 ? 19.297 -32.954 -4.696 0.45 12.09 64 LYS A CA 1
ATOM 1284 C C A LYS A 1 64 ? 19.016 -32.033 -3.514 0.55 12.40 64 LYS A C 1
ATOM 1285 C C B LYS A 1 64 ? 19.003 -32.032 -3.527 0.45 11.95 64 LYS A C 1
ATOM 1286 O O A LYS A 1 64 ? 18.532 -32.450 -2.463 0.55 12.91 64 LYS A O 1
ATOM 1287 O O B LYS A 1 64 ? 18.479 -32.459 -2.497 0.45 11.80 64 LYS A O 1
ATOM 1324 N N . GLU A 1 65 ? 19.362 -30.765 -3.673 1.00 12.24 65 GLU A N 1
ATOM 1325 C CA . GLU A 1 65 ? 19.249 -29.826 -2.569 1.00 13.42 65 GLU A CA 1
ATOM 1326 C C . GLU A 1 65 ? 17.794 -29.546 -2.221 1.00 12.36 65 GLU A C 1
ATOM 1327 O O . GLU A 1 65 ? 17.432 -29.473 -1.056 1.00 13.10 65 GLU A O 1
ATOM 1340 N N . VAL A 1 66 ? 16.938 -29.443 -3.234 1.00 11.66 66 VAL A N 1
ATOM 1341 C CA . VAL A 1 66 ? 15.519 -29.230 -2.983 1.00 11.79 66 VAL A CA 1
ATOM 1342 C C . VAL A 1 66 ? 14.916 -30.436 -2.276 1.00 10.49 66 VAL A C 1
ATOM 1343 O O . VAL A 1 66 ? 14.113 -30.293 -1.353 1.00 12.01 66 VAL A O 1
ATOM 1356 N N . VAL A 1 67 ? 15.311 -31.635 -2.679 1.00 10.74 67 VAL A N 1
ATOM 1357 C CA . VAL A 1 67 ? 14.855 -32.876 -2.050 1.00 10.97 67 VAL A CA 1
ATOM 1358 C C . VAL A 1 67 ? 15.360 -32.998 -0.602 1.00 11.29 67 VAL A C 1
ATOM 1359 O O . VAL A 1 67 ? 14.602 -33.373 0.290 1.00 11.57 67 VAL A O 1
ATOM 1372 N N . GLU A 1 68 ? 16.623 -32.678 -0.366 1.00 11.34 68 GLU A N 1
ATOM 1373 C CA . GLU A 1 68 ? 17.162 -32.755 0.980 1.00 11.94 68 GLU A CA 1
ATOM 1374 C C . GLU A 1 68 ? 16.463 -31.754 1.898 1.00 12.41 68 GLU A C 1
ATOM 1375 O O . GLU A 1 68 ? 16.147 -32.059 3.058 1.00 13.63 68 GLU A O 1
ATOM 1387 N N A ASN A 1 69 ? 16.227 -30.539 1.411 0.46 13.00 69 ASN A N 1
ATOM 1388 N N B ASN A 1 69 ? 16.199 -30.557 1.407 0.54 11.72 69 ASN A N 1
ATOM 1389 C CA A ASN A 1 69 ? 15.439 -29.567 2.166 0.46 14.92 69 ASN A CA 1
ATOM 1390 C CA B ASN A 1 69 ? 15.471 -29.594 2.207 0.54 12.55 69 ASN A CA 1
ATOM 1391 C C A ASN A 1 69 ? 14.039 -30.082 2.417 0.46 12.87 69 ASN A C 1
ATOM 1392 C C B ASN A 1 69 ? 14.002 -29.976 2.369 0.54 12.08 69 ASN A C 1
ATOM 1393 O O A ASN A 1 69 ? 13.493 -29.901 3.500 0.46 12.81 69 ASN A O 1
ATOM 1394 O O B ASN A 1 69 ? 13.377 -29.613 3.367 0.54 13.83 69 ASN A O 1
ATOM 1415 N N . ALA A 1 70 ? 13.450 -30.728 1.420 1.00 12.14 70 ALA A N 1
ATOM 1416 C CA . ALA A 1 70 ? 12.082 -31.221 1.552 1.00 12.23 70 ALA A CA 1
ATOM 1417 C C . ALA A 1 70 ? 12.005 -32.199 2.718 1.00 12.03 70 ALA A C 1
ATOM 1418 O O . ALA A 1 70 ? 11.045 -32.200 3.479 1.00 13.10 70 ALA A O 1
ATOM 1426 N N A GLN A 1 71 ? 13.020 -33.032 2.858 0.53 11.66 71 GLN A N 1
ATOM 1427 N N B GLN A 1 71 ? 13.019 -33.041 2.833 0.47 13.04 71 GLN A N 1
ATOM 1428 C CA A GLN A 1 71 ? 13.052 -34.007 3.952 0.53 12.70 71 GLN A CA 1
ATOM 1429 C CA B GLN A 1 71 ? 13.127 -33.994 3.939 0.47 15.32 71 GLN A CA 1
ATOM 1430 C C A GLN A 1 71 ? 13.111 -33.296 5.310 0.53 14.20 71 GLN A C 1
ATOM 1431 C C B GLN A 1 71 ? 13.074 -33.264 5.277 0.47 14.78 71 GLN A C 1
ATOM 1432 O O A GLN A 1 71 ? 12.497 -33.736 6.278 0.53 15.32 71 GLN A O 1
ATOM 1433 O O B GLN A 1 71 ? 12.363 -33.660 6.196 0.47 15.19 71 GLN A O 1
ATOM 1460 N N . ARG A 1 72 ? 13.832 -32.184 5.374 1.00 13.72 72 ARG A N 1
ATOM 1461 C CA . ARG A 1 72 ? 13.922 -31.427 6.626 1.00 14.96 72 ARG A CA 1
ATOM 1462 C C . ARG A 1 72 ? 12.705 -30.594 6.934 1.00 14.60 72 ARG A C 1
ATOM 1463 O O . ARG A 1 72 ? 12.413 -30.312 8.108 1.00 15.23 72 ARG A O 1
ATOM 1485 N N . GLU A 1 73 ? 11.993 -30.166 5.898 1.00 12.52 73 GLU A N 1
ATOM 1486 C CA . GLU A 1 73 ? 10.994 -29.109 6.044 1.00 12.27 73 GLU A CA 1
ATOM 1487 C C . GLU A 1 73 ? 9.553 -29.544 5.849 1.00 12.61 73 GLU A C 1
ATOM 1488 O O . GLU A 1 73 ? 8.653 -28.703 5.876 1.00 13.26 73 GLU A O 1
ATOM 1500 N N . GLY A 1 74 ? 9.323 -30.835 5.676 1.00 13.41 74 GLY A N 1
ATOM 1501 C CA . GLY A 1 74 ? 7.960 -31.355 5.605 1.00 14.24 74 GLY A CA 1
ATOM 1502 C C . GLY A 1 74 ? 7.312 -31.344 4.234 1.00 14.98 74 GLY A C 1
ATOM 1503 O O . GLY A 1 74 ? 6.096 -31.187 4.128 1.00 19.71 74 GLY A O 1
ATOM 1507 N N . TYR A 1 75 ? 8.101 -31.529 3.180 1.00 12.61 75 TYR A N 1
ATOM 1508 C CA . TYR A 1 75 ? 7.561 -31.587 1.828 1.00 12.09 75 TYR A CA 1
ATOM 1509 C C . TYR A 1 75 ? 7.677 -32.990 1.267 1.00 11.75 75 TYR A C 1
ATOM 1510 O O . TYR A 1 75 ? 8.625 -33.716 1.537 1.00 12.70 75 TYR A O 1
ATOM 1528 N N . ASP A 1 76 ? 6.708 -33.349 0.445 1.00 12.37 76 ASP A N 1
ATOM 1529 C CA . ASP A 1 76 ? 6.739 -34.644 -0.220 1.00 12.51 76 ASP A CA 1
ATOM 1530 C C . ASP A 1 76 ? 7.961 -34.740 -1.124 1.00 12.24 76 ASP A C 1
ATOM 1531 O O . ASP A 1 76 ? 8.222 -33.850 -1.944 1.00 12.72 76 ASP A O 1
ATOM 1540 N N . ILE A 1 77 ? 8.707 -35.828 -0.994 1.00 12.16 77 ILE A N 1
ATOM 1541 C CA . ILE A 1 77 ? 9.980 -35.945 -1.689 1.00 11.92 77 ILE A CA 1
ATOM 1542 C C . ILE A 1 77 ? 9.800 -35.997 -3.206 1.00 10.97 77 ILE A C 1
ATOM 1543 O O . ILE A 1 77 ? 10.531 -35.349 -3.938 1.00 11.92 77 ILE A O 1
ATOM 1559 N N . SER A 1 78 ? 8.868 -36.809 -3.680 1.00 12.15 78 SER A N 1
ATOM 1560 C CA . SER A 1 78 ? 8.701 -36.954 -5.124 1.00 12.33 78 SER A CA 1
ATOM 1561 C C . SER A 1 78 ? 8.209 -35.661 -5.755 1.00 12.31 78 SER A C 1
ATOM 1562 O O . SER A 1 78 ? 8.680 -35.274 -6.833 1.00 12.86 78 SER A O 1
ATOM 1570 N N A GLU A 1 79 ? 7.254 -35.002 -5.119 0.67 12.81 79 GLU A N 1
ATOM 1571 N N B GLU A 1 79 ? 7.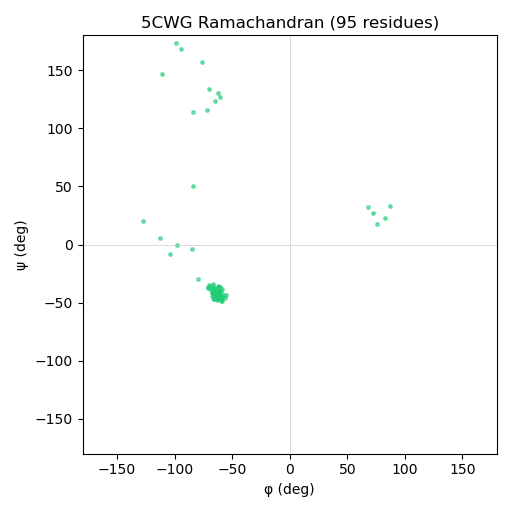254 -35.005 -5.098 0.33 13.81 79 GLU A N 1
ATOM 1572 C CA A GLU A 1 79 ? 6.770 -33.762 -5.672 0.67 12.41 79 GLU A CA 1
ATOM 1573 C CA B GLU A 1 79 ? 6.728 -33.735 -5.577 0.33 15.65 79 GLU A CA 1
ATOM 1574 C C A GLU A 1 79 ? 7.871 -32.709 -5.694 0.67 11.39 79 GLU A C 1
ATOM 1575 C C B GLU A 1 79 ? 7.837 -32.698 -5.666 0.33 13.52 79 GLU A C 1
ATOM 1576 O O A GLU A 1 79 ? 7.969 -31.924 -6.626 0.67 12.04 79 GLU A O 1
ATOM 1577 O O B GLU A 1 79 ? 7.905 -31.916 -6.610 0.33 13.82 79 GLU A O 1
ATOM 1600 N N . ALA A 1 80 ? 8.702 -32.698 -4.660 1.00 11.88 80 ALA A N 1
ATOM 1601 C CA . ALA A 1 80 ? 9.809 -31.756 -4.598 1.00 12.02 80 ALA A CA 1
ATOM 1602 C C . ALA A 1 80 ? 10.807 -31.987 -5.739 1.00 11.93 80 ALA A C 1
ATOM 1603 O O . ALA A 1 80 ? 11.249 -31.038 -6.395 1.00 12.34 80 ALA A O 1
ATOM 1611 N N . ALA A 1 81 ? 11.142 -33.245 -5.985 1.00 10.96 81 ALA A N 1
ATOM 1612 C CA . ALA A 1 81 ? 12.065 -33.578 -7.066 1.00 10.26 81 ALA A CA 1
ATOM 1613 C C . ALA A 1 81 ? 11.508 -33.130 -8.402 1.00 10.16 81 ALA A C 1
ATOM 1614 O O . ALA A 1 81 ? 12.226 -32.574 -9.250 1.00 10.95 81 ALA A O 1
ATOM 1621 N N . ARG A 1 82 ? 10.237 -33.407 -8.652 1.00 10.41 82 ARG A N 1
ATOM 1622 C CA . ARG A 1 82 ? 9.611 -33.050 -9.908 1.00 10.97 82 ARG A CA 1
ATOM 1623 C C . ARG A 1 82 ? 9.584 -31.546 -10.082 1.00 10.86 82 ARG A C 1
ATOM 1624 O O . ARG A 1 82 ? 9.845 -31.035 -11.175 1.00 11.29 82 ARG A O 1
ATOM 1645 N N . ALA A 1 83 ? 9.242 -30.812 -9.020 1.00 10.75 83 ALA A N 1
ATOM 1646 C CA . ALA A 1 83 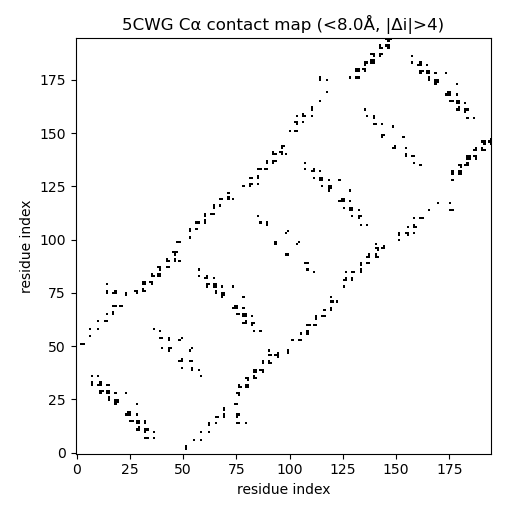? 9.173 -29.369 -9.113 1.00 10.96 83 ALA A CA 1
ATOM 1647 C C . ALA A 1 83 ? 10.541 -28.748 -9.424 1.00 11.22 83 ALA A C 1
ATOM 1648 O O . ALA A 1 83 ? 10.646 -27.751 -10.177 1.00 11.30 83 ALA A O 1
ATOM 1655 N N . ALA A 1 84 ? 11.584 -29.255 -8.776 1.00 11.22 84 ALA A N 1
ATOM 1656 C CA . ALA A 1 84 ? 12.935 -28.772 -9.058 1.00 11.59 84 ALA A CA 1
ATOM 1657 C C . ALA A 1 84 ? 13.313 -28.997 -10.527 1.00 11.09 84 ALA A C 1
ATOM 1658 O O . ALA A 1 84 ? 13.907 -28.134 -11.164 1.00 11.33 84 ALA A O 1
ATOM 1665 N N . ALA A 1 85 ? 12.996 -30.180 -11.034 1.00 10.41 85 ALA A N 1
ATOM 1666 C CA . ALA A 1 85 ? 13.296 -30.515 -12.436 1.00 10.12 85 ALA A CA 1
ATOM 1667 C C . ALA A 1 85 ? 12.548 -29.593 -13.390 1.00 10.17 85 ALA A C 1
ATOM 1668 O O . ALA A 1 85 ? 13.124 -29.122 -14.356 1.00 10.65 85 ALA A O 1
ATOM 1675 N N . GLU A 1 86 ? 11.275 -29.331 -13.098 1.00 9.97 86 GLU A N 1
ATOM 1676 C CA . GLU A 1 86 ? 10.492 -28.418 -13.924 1.00 10.31 86 GLU A CA 1
ATOM 1677 C C . GLU A 1 86 ? 11.080 -27.012 -13.905 1.00 10.35 86 GLU A C 1
ATOM 1678 O O . GLU A 1 86 ? 11.069 -26.320 -14.931 1.00 11.11 86 GLU A O 1
ATOM 1690 N N . ALA A 1 87 ? 11.630 -26.588 -12.769 1.00 10.60 87 ALA A N 1
ATOM 1691 C CA . ALA A 1 87 ? 12.228 -25.273 -12.681 1.00 11.33 87 ALA A CA 1
ATOM 1692 C C . ALA A 1 87 ? 13.466 -25.174 -13.593 1.00 10.46 87 ALA A C 1
ATOM 1693 O O . ALA A 1 87 ? 13.656 -24.190 -14.305 1.00 11.52 87 ALA A O 1
ATOM 1700 N N . PHE A 1 88 ? 14.307 -26.204 -13.567 1.00 10.68 88 PHE A N 1
ATOM 1701 C CA . PHE A 1 88 ? 15.439 -26.231 -14.471 1.00 10.76 88 PHE A CA 1
ATOM 1702 C C . PHE A 1 88 ? 14.971 -26.180 -15.925 1.00 10.50 88 PHE A C 1
ATOM 1703 O O . PHE A 1 88 ? 15.557 -25.507 -16.757 1.00 10.89 88 PHE A O 1
ATOM 1720 N N . LYS A 1 89 ? 13.945 -26.960 -16.253 1.00 10.59 89 LYS A N 1
ATOM 1721 C CA . LYS A 1 89 ? 13.430 -26.977 -17.620 1.00 9.86 89 LYS A CA 1
ATOM 1722 C C . LYS A 1 89 ? 13.055 -25.561 -18.066 1.00 10.71 89 LYS A C 1
ATOM 1723 O O . LYS A 1 89 ? 13.338 -25.156 -19.196 1.00 10.99 89 LYS A O 1
ATOM 1742 N N . ARG A 1 90 ? 12.402 -24.792 -17.206 1.00 10.70 90 ARG A N 1
ATOM 1743 C CA . ARG A 1 90 ? 12.084 -23.417 -17.533 1.00 11.59 90 ARG A CA 1
ATOM 1744 C C . ARG A 1 90 ? 13.301 -22.558 -17.795 1.00 11.79 90 ARG A C 1
ATOM 1745 O O . ARG A 1 90 ? 13.301 -21.722 -18.686 1.00 12.10 90 ARG A O 1
ATOM 1766 N N . VAL A 1 91 ? 14.351 -22.755 -17.009 1.00 11.38 91 VAL A N 1
ATOM 1767 C CA . VAL A 1 91 ? 15.600 -22.036 -17.233 1.00 11.94 91 VAL A CA 1
ATOM 1768 C C . VAL A 1 91 ? 16.186 -22.392 -18.600 1.00 10.73 91 VAL A C 1
ATOM 1769 O O . VAL A 1 91 ? 16.602 -21.496 -19.360 1.00 11.63 91 VAL A O 1
ATOM 1782 N N . ALA A 1 92 ? 16.217 -23.689 -18.886 1.00 10.51 92 ALA A N 1
ATOM 1783 C CA . ALA A 1 92 ? 16.752 -24.143 -20.172 1.00 10.47 92 ALA A CA 1
ATOM 1784 C C . ALA A 1 92 ? 15.944 -23.592 -21.340 1.00 10.92 92 ALA A C 1
ATOM 1785 O O . ALA A 1 92 ? 16.521 -23.216 -22.369 1.00 11.87 92 ALA A O 1
ATOM 1792 N N . GLU A 1 93 ? 14.626 -23.550 -21.198 1.00 10.78 93 GLU A N 1
ATOM 1793 C CA . GLU A 1 93 ? 13.775 -23.001 -22.243 1.00 11.99 93 GLU A CA 1
ATOM 1794 C C . GLU A 1 93 ? 14.029 -21.529 -22.472 1.00 11.51 93 GLU A C 1
ATOM 1795 O O . GLU A 1 93 ? 14.077 -21.066 -23.624 1.00 11.73 93 GLU A O 1
ATOM 1807 N N . ALA A 1 94 ? 14.210 -20.762 -21.401 1.00 11.31 94 ALA A N 1
ATOM 1808 C CA . ALA A 1 94 ? 14.512 -19.350 -21.521 1.00 11.73 94 ALA A CA 1
ATOM 1809 C C . ALA A 1 94 ? 15.877 -19.138 -22.147 1.00 11.36 94 ALA A C 1
ATOM 1810 O O . ALA A 1 94 ? 16.067 -18.227 -22.970 1.00 11.80 94 ALA A O 1
ATOM 1817 N N . ALA A 1 95 ? 16.847 -19.956 -21.747 1.00 10.50 95 ALA A N 1
ATOM 1818 C CA . ALA A 1 95 ? 18.171 -19.863 -22.321 1.00 11.26 95 ALA A CA 1
ATOM 1819 C C . ALA A 1 95 ? 18.108 -20.116 -23.826 1.00 10.71 95 ALA A C 1
ATOM 1820 O O . ALA A 1 95 ? 18.728 -19.399 -24.616 1.00 11.98 95 ALA A O 1
ATOM 1827 N N A LYS A 1 96 ? 17.399 -21.164 -24.224 0.72 10.74 96 LYS A N 1
ATOM 1828 N N B LYS A 1 96 ? 17.363 -21.135 -24.225 0.28 10.97 96 LYS A N 1
ATOM 1829 C CA A LYS A 1 96 ? 17.243 -21.473 -25.646 0.72 11.51 96 LYS A CA 1
ATOM 1830 C CA B LYS A 1 96 ? 17.266 -21.467 -25.638 0.28 11.28 96 LYS A CA 1
ATOM 1831 C C A LYS A 1 96 ? 16.653 -20.281 -26.394 0.72 11.33 96 LYS A C 1
ATOM 1832 C C B LYS A 1 96 ? 16.599 -20.353 -26.434 0.28 11.22 96 LYS A C 1
ATOM 1833 O O A LYS A 1 96 ? 17.167 -19.866 -27.432 0.72 12.59 96 LYS A O 1
ATOM 1834 O O B LYS A 1 96 ? 16.999 -20.069 -27.556 0.28 10.43 96 LYS A O 1
ATOM 1871 N N . ARG A 1 97 ? 15.575 -19.735 -25.866 1.00 10.42 97 ARG A N 1
ATOM 1872 C CA . ARG A 1 97 ? 14.871 -18.669 -26.557 1.00 11.61 97 ARG A CA 1
ATOM 1873 C C . ARG A 1 97 ? 15.731 -17.425 -26.695 1.00 11.35 97 ARG A C 1
ATOM 1874 O O . ARG A 1 97 ? 15.595 -16.695 -27.667 1.00 12.79 97 ARG A O 1
ATOM 1896 N N . ALA A 1 98 ? 16.586 -17.178 -25.705 1.00 11.55 98 ALA A N 1
ATOM 1897 C CA . ALA A 1 98 ? 17.408 -15.989 -25.662 1.00 12.47 98 ALA A CA 1
ATOM 1898 C C . ALA A 1 98 ? 18.834 -16.188 -26.166 1.00 13.17 98 ALA A C 1
ATOM 1899 O O . ALA A 1 98 ? 19.578 -15.211 -26.239 1.00 16.29 98 ALA A O 1
ATOM 1906 N N . GLY A 1 99 ? 19.172 -17.409 -26.578 1.00 12.16 99 GLY A N 1
ATOM 1907 C CA . GLY A 1 99 ? 20.508 -17.704 -27.063 1.00 13.42 99 GLY A CA 1
ATOM 1908 C C . GLY A 1 99 ? 21.597 -17.688 -26.013 1.00 13.61 99 GLY A C 1
ATOM 1909 O O . GLY A 1 99 ? 22.729 -17.325 -26.302 1.00 15.74 99 GLY A O 1
ATOM 1913 N N A ILE A 1 100 ? 21.259 -18.085 -24.795 0.75 11.83 100 ILE A N 1
ATOM 1914 N N B ILE A 1 100 ? 21.243 -18.065 -24.784 0.25 13.06 100 ILE A N 1
ATOM 1915 C CA A ILE A 1 100 ? 22.228 -18.083 -23.709 0.75 11.71 100 ILE A CA 1
ATOM 1916 C CA B ILE A 1 100 ? 22.191 -18.088 -23.670 0.25 13.21 100 ILE A CA 1
ATOM 1917 C C A ILE A 1 100 ? 22.882 -19.439 -23.541 0.75 11.14 100 ILE A C 1
ATOM 1918 C C B ILE A 1 100 ? 22.879 -19.446 -23.564 0.25 12.70 100 ILE A C 1
ATOM 1919 O O A ILE A 1 100 ? 22.211 -20.458 -23.356 0.75 13.05 100 ILE A O 1
ATOM 1920 O O B ILE A 1 100 ? 22.218 -20.482 -23.456 0.25 13.60 100 ILE A O 1
ATOM 1951 N N . THR A 1 101 ? 24.208 -19.432 -23.590 1.00 12.03 101 THR A N 1
ATOM 1952 C CA . THR A 1 101 ? 25.008 -20.631 -23.383 1.00 13.32 101 THR A CA 1
ATOM 1953 C C . THR A 1 101 ? 26.124 -20.436 -22.347 1.00 12.87 101 THR A C 1
ATOM 1954 O O . THR A 1 101 ? 26.832 -21.366 -22.028 1.00 15.40 101 THR A O 1
ATOM 1966 N N . SER A 1 102 ? 26.243 -19.239 -21.792 1.00 10.96 102 SER A N 1
ATOM 1967 C CA . SER A 1 102 ? 27.291 -18.947 -20.819 1.00 10.84 102 SER A CA 1
ATOM 1968 C C . SER A 1 102 ? 27.176 -19.844 -19.598 1.00 10.06 102 SER A C 1
ATOM 1969 O O . SER A 1 102 ? 26.151 -19.867 -18.902 1.00 10.76 102 SER A O 1
ATOM 1977 N N . SER A 1 103 ? 28.282 -20.510 -19.264 1.00 10.48 103 SER A N 1
ATOM 1978 C CA . SER A 1 103 ? 28.301 -21.389 -18.099 1.00 11.40 103 SER A CA 1
ATOM 1979 C C . SER A 1 103 ? 28.085 -20.602 -16.807 1.00 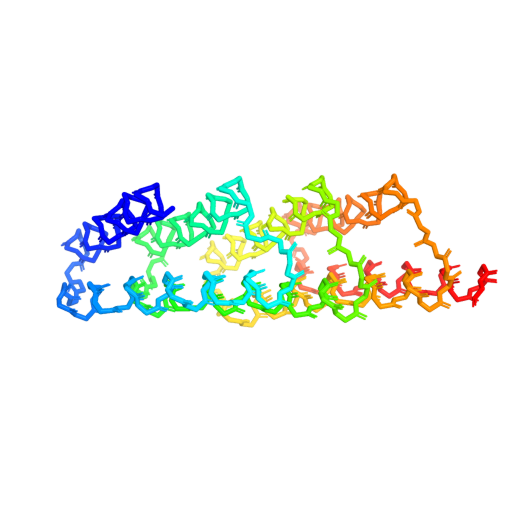10.14 103 SER A C 1
ATOM 1980 O O . SER A 1 103 ? 27.361 -21.059 -15.904 1.00 10.98 103 SER A O 1
ATOM 1988 N N . GLU A 1 104 ? 28.670 -19.418 -16.714 1.00 10.24 104 GLU A N 1
ATOM 1989 C CA . GLU A 1 104 ? 28.563 -18.626 -15.495 1.00 10.51 104 GLU A CA 1
ATOM 1990 C C . GLU A 1 104 ? 27.162 -18.062 -15.314 1.00 10.15 104 GLU A C 1
ATOM 1991 O O . GLU A 1 104 ? 26.651 -18.004 -14.196 1.00 11.35 104 GLU A O 1
ATOM 2003 N N . VAL A 1 105 ? 26.520 -17.670 -16.398 1.00 10.36 105 VAL A N 1
ATOM 2004 C CA . VAL A 1 105 ? 25.155 -17.180 -16.324 1.00 10.17 105 VAL A CA 1
ATOM 2005 C C . VAL A 1 105 ? 24.233 -18.311 -15.891 1.00 9.66 105 VAL A C 1
ATOM 2006 O O . VAL A 1 105 ? 23.370 -18.133 -15.018 1.00 10.46 105 VAL A O 1
ATOM 2019 N N . LEU A 1 106 ? 24.361 -19.486 -16.503 1.00 9.95 106 LEU A N 1
ATOM 2020 C CA . LEU A 1 106 ? 23.495 -20.607 -16.164 1.00 10.58 106 LEU A CA 1
ATOM 2021 C C . LEU A 1 106 ? 23.684 -21.048 -14.717 1.00 10.75 106 LEU A C 1
ATOM 2022 O O . LEU A 1 106 ? 22.712 -21.358 -14.019 1.00 11.18 106 LEU A O 1
ATOM 2038 N N A GLU A 1 107 ? 24.926 -21.081 -14.249 0.49 11.03 107 GLU A N 1
ATOM 2039 N N B GLU A 1 107 ? 24.924 -21.066 -14.242 0.51 10.58 107 GLU A N 1
ATOM 2040 C CA A GLU A 1 107 ? 25.168 -21.426 -12.852 0.49 12.24 107 GLU A CA 1
ATOM 2041 C CA B GLU A 1 107 ? 25.168 -21.419 -12.846 0.51 10.72 107 GLU A CA 1
ATOM 2042 C C A GLU A 1 107 ? 24.448 -20.458 -11.905 0.49 11.05 107 GLU A C 1
ATOM 2043 C C B GLU A 1 107 ? 24.474 -20.452 -11.884 0.51 10.57 107 GLU A C 1
ATOM 2044 O O A GLU A 1 107 ? 23.806 -20.883 -10.938 0.49 11.41 107 GLU A O 1
ATOM 2045 O O B GLU A 1 107 ? 23.910 -20.867 -10.862 0.51 11.63 107 GLU A O 1
ATOM 2068 N N . LEU A 1 108 ? 24.535 -19.165 -12.186 1.00 10.02 108 LEU A N 1
ATOM 2069 C CA . LEU A 1 108 ? 23.854 -18.172 -11.366 1.00 10.39 108 LEU A CA 1
ATOM 2070 C C . LEU A 1 108 ? 22.348 -18.318 -11.398 1.00 10.01 108 LEU A C 1
ATOM 2071 O O . LEU A 1 108 ? 21.684 -18.178 -10.356 1.00 11.12 108 LEU A O 1
ATOM 2088 N N . ALA A 1 109 ? 21.776 -18.626 -12.559 1.00 10.78 109 ALA A N 1
ATOM 2089 C CA . ALA A 1 109 ? 20.334 -18.810 -12.670 1.00 10.97 109 ALA A CA 1
ATOM 2090 C C . ALA A 1 109 ? 19.893 -19.996 -11.813 1.00 10.66 109 ALA A C 1
ATOM 2091 O O . ALA A 1 109 ? 18.878 -19.925 -11.120 1.00 11.74 109 ALA A O 1
ATOM 2098 N N . ILE A 1 110 ? 20.636 -21.094 -11.875 1.00 11.08 110 ILE A N 1
ATOM 2099 C CA . ILE A 1 110 ? 20.310 -22.274 -11.086 1.00 11.42 110 ILE A CA 1
ATOM 2100 C C . ILE A 1 110 ? 20.459 -22.009 -9.596 1.00 10.98 110 ILE A C 1
ATOM 2101 O O . ILE A 1 110 ? 19.632 -22.424 -8.797 1.00 11.99 110 ILE A O 1
ATOM 2117 N N . ARG A 1 111 ? 21.510 -21.297 -9.220 1.00 11.10 111 ARG A N 1
ATOM 2118 C CA . ARG A 1 111 ? 21.708 -20.922 -7.834 1.00 11.84 111 ARG A CA 1
ATOM 2119 C C . ARG A 1 111 ? 20.539 -20.069 -7.320 1.00 12.09 111 ARG A C 1
ATOM 2120 O O . ARG A 1 111 ? 20.076 -20.246 -6.190 1.00 13.14 111 ARG A O 1
ATOM 2141 N N . LEU A 1 112 ? 20.058 -19.148 -8.140 1.00 12.27 112 LEU A N 1
ATOM 2142 C CA . LEU A 1 112 ? 18.920 -18.331 -7.773 1.00 12.65 112 LEU A CA 1
ATOM 2143 C C . LEU A 1 112 ? 17.694 -19.200 -7.499 1.00 11.95 112 LEU A C 1
ATOM 2144 O O . LEU A 1 112 ? 16.988 -19.005 -6.512 1.00 12.87 112 LEU A O 1
ATOM 2160 N N A ILE A 1 113 ? 17.411 -20.171 -8.345 0.51 11.84 113 ILE A N 1
ATOM 2161 N N B ILE A 1 113 ? 17.424 -20.170 -8.369 0.49 12.78 113 ILE A N 1
ATOM 2162 C CA A ILE A 1 113 ? 16.286 -21.046 -8.068 0.51 11.51 113 ILE A CA 1
ATOM 2163 C CA B ILE A 1 113 ? 16.319 -21.101 -8.142 0.49 13.41 113 ILE A CA 1
ATOM 2164 C C A ILE A 1 113 ? 16.446 -21.744 -6.738 0.51 11.02 113 ILE A C 1
ATOM 2165 C C B ILE A 1 113 ? 16.495 -21.798 -6.795 0.49 12.74 113 ILE A C 1
ATOM 2166 O O A ILE A 1 113 ? 15.516 -21.782 -5.931 0.51 11.35 113 ILE A O 1
ATOM 2167 O O B ILE A 1 113 ? 15.553 -21.885 -6.002 0.49 13.47 113 ILE A O 1
ATOM 2198 N N A LYS A 1 114 ? 17.621 -22.308 -6.510 0.51 10.73 114 LYS A N 1
ATOM 2199 N N B LYS A 1 114 ? 17.702 -22.299 -6.541 0.49 12.57 114 LYS A N 1
ATOM 2200 C CA A LYS A 1 114 ? 17.869 -23.025 -5.267 0.51 11.74 114 LYS A CA 1
ATOM 2201 C CA B LYS A 1 114 ? 17.995 -23.004 -5.292 0.49 14.69 114 LYS A CA 1
ATOM 2202 C C A LYS A 1 114 ? 17.632 -22.124 -4.061 0.51 11.42 114 LYS A C 1
ATOM 2203 C C B LYS A 1 114 ? 17.655 -22.136 -4.089 0.49 13.04 114 LYS A C 1
ATOM 2204 O O A LYS A 1 114 ? 17.018 -22.537 -3.070 0.51 11.83 114 LYS A O 1
ATOM 2205 O O B LYS A 1 114 ? 16.975 -22.575 -3.151 0.49 13.66 114 LYS A O 1
ATOM 2242 N N . GLU A 1 115 ? 18.128 -20.896 -4.128 1.00 11.50 115 GLU A N 1
ATOM 2243 C CA . GLU A 1 115 ? 18.011 -19.986 -3.005 1.00 12.04 115 GLU A CA 1
ATOM 2244 C C . GLU A 1 115 ? 16.554 -19.580 -2.744 1.00 11.88 115 GLU A C 1
ATOM 2245 O O . GLU A 1 115 ? 16.086 -19.552 -1.589 1.00 13.76 115 GLU A O 1
ATOM 2258 N N . VAL A 1 116 ? 15.804 -19.277 -3.801 1.00 11.77 116 VAL A N 1
ATOM 2259 C CA . VAL A 1 116 ? 14.412 -18.869 -3.652 1.00 11.89 116 VAL A CA 1
ATOM 2260 C C . VAL A 1 116 ? 13.569 -20.059 -3.147 1.00 12.39 116 VAL A C 1
ATOM 2261 O O . VAL A 1 116 ? 12.730 -19.910 -2.254 1.00 13.32 116 VAL A O 1
ATOM 2274 N N . VAL A 1 117 ? 13.802 -21.247 -3.679 1.00 12.56 117 VAL A N 1
ATOM 2275 C CA . VAL A 1 117 ? 13.070 -22.421 -3.240 1.00 12.34 117 VAL A CA 1
ATOM 2276 C C . VAL A 1 117 ? 13.406 -22.789 -1.800 1.00 13.33 117 VAL A C 1
ATOM 2277 O O . VAL A 1 117 ? 12.525 -23.102 -1.030 1.00 13.85 117 VAL A O 1
ATOM 2290 N N A GLU A 1 118 ? 14.679 -22.720 -1.426 0.75 12.39 118 GLU A N 1
ATOM 2291 N N B GLU A 1 118 ? 14.676 -22.735 -1.425 0.25 15.07 118 GLU A N 1
ATOM 2292 C CA A GLU A 1 118 ? 15.073 -23.061 -0.057 0.75 13.60 118 GLU A CA 1
ATOM 2293 C CA B GLU A 1 118 ? 15.034 -23.080 -0.056 0.25 17.24 118 GLU A CA 1
ATOM 2294 C C A GLU A 1 118 ? 14.381 -22.125 0.916 0.75 12.98 118 GLU A C 1
ATOM 2295 C C B GLU A 1 118 ? 14.411 -22.096 0.936 0.25 15.52 118 GLU A C 1
ATOM 2296 O O A GLU A 1 118 ? 13.882 -22.546 1.974 0.75 13.33 118 GLU A O 1
ATOM 2297 O O B GLU A 1 118 ? 14.000 -22.487 2.029 0.25 14.71 118 GLU A O 1
ATOM 2320 N N A ASN A 1 119 ? 14.349 -20.846 0.576 0.75 12.33 119 ASN A N 1
ATOM 2321 N N B ASN A 1 119 ? 14.310 -20.828 0.547 0.25 15.21 119 ASN A N 1
ATOM 2322 C CA A ASN A 1 119 ? 13.654 -19.879 1.405 0.75 12.89 119 ASN A CA 1
ATOM 2323 C CA B ASN A 1 119 ? 13.649 -19.833 1.389 0.25 15.63 119 ASN A CA 1
ATOM 2324 C C A ASN A 1 119 ? 12.186 -20.273 1.568 0.75 12.94 119 ASN A C 1
ATOM 2325 C C B ASN A 1 119 ? 12.155 -20.139 1.543 0.25 14.16 119 ASN A C 1
ATOM 2326 O O A ASN A 1 119 ? 11.642 -20.267 2.676 0.75 13.66 119 ASN A O 1
ATOM 2327 O O B ASN A 1 119 ? 11.582 -19.971 2.622 0.25 13.22 119 ASN A O 1
ATOM 2348 N N . ALA A 1 120 ? 11.522 -20.586 0.463 1.00 12.96 120 ALA A N 1
ATOM 2349 C CA . ALA A 1 120 ? 10.119 -20.954 0.497 1.00 12.91 120 ALA A CA 1
ATOM 2350 C C . ALA A 1 120 ? 9.910 -22.167 1.391 1.00 12.02 120 ALA A C 1
ATOM 2351 O O . ALA A 1 120 ? 8.951 -22.212 2.171 1.00 12.52 120 ALA A O 1
ATOM 2359 N N . GLN A 1 121 ? 10.807 -23.135 1.300 1.00 11.49 121 GLN A N 1
ATOM 2360 C CA . GLN A 1 121 ? 10.686 -24.353 2.099 1.00 12.33 121 GLN A CA 1
ATOM 2361 C C . GLN A 1 121 ? 10.836 -24.041 3.580 1.00 12.64 121 GLN A C 1
ATOM 2362 O O . GLN A 1 121 ? 10.092 -24.576 4.411 1.00 13.73 121 GLN A O 1
ATOM 2376 N N A ARG A 1 122 ? 11.789 -23.179 3.915 0.45 12.09 122 ARG A N 1
ATOM 2377 N N B ARG A 1 122 ? 11.769 -23.158 3.918 0.23 14.69 122 ARG A N 1
ATOM 2378 N N C ARG A 1 122 ? 11.767 -23.156 3.922 0.32 13.62 122 ARG A N 1
ATOM 2379 C CA A ARG A 1 122 ? 11.965 -22.740 5.289 0.45 12.50 122 ARG A CA 1
ATOM 2380 C CA B ARG A 1 122 ? 11.962 -22.758 5.308 0.23 17.80 122 ARG A CA 1
ATOM 2381 C CA C ARG A 1 122 ? 11.951 -22.763 5.316 0.32 16.74 122 ARG A CA 1
ATOM 2382 C C A ARG A 1 122 ? 10.673 -22.124 5.823 0.45 13.48 122 ARG A C 1
ATOM 2383 C C B ARG A 1 122 ? 10.739 -22.026 5.864 0.23 15.51 122 ARG A C 1
ATOM 2384 C C C ARG A 1 122 ? 10.709 -22.059 5.858 0.32 15.47 122 ARG A C 1
ATOM 2385 O O A ARG A 1 122 ? 10.239 -22.418 6.947 0.45 14.47 122 ARG A O 1
ATOM 2386 O O B ARG A 1 122 ? 10.424 -22.137 7.053 0.23 15.15 122 ARG A O 1
ATOM 2387 O O C ARG A 1 122 ? 10.349 -22.220 7.030 0.32 16.11 122 ARG A O 1
ATOM 2448 N N . GLU A 1 123 ? 10.049 -21.283 5.004 1.00 13.59 123 GLU A N 1
ATOM 2449 C CA . GLU A 1 123 ? 8.872 -20.527 5.419 1.00 13.92 123 GLU A CA 1
ATOM 2450 C C . GLU A 1 123 ? 7.566 -21.292 5.338 1.00 13.74 123 GLU A C 1
ATOM 2451 O O . GLU A 1 123 ? 6.548 -20.820 5.863 1.00 15.62 123 GLU A O 1
ATOM 2465 N N . GLY A 1 124 ? 7.586 -22.480 4.752 1.00 13.32 124 GLY A N 1
ATOM 2466 C CA . GLY A 1 124 ? 6.386 -23.275 4.574 1.00 14.22 124 GLY A CA 1
ATOM 2467 C C . GLY A 1 124 ? 5.534 -22.918 3.377 1.00 14.64 124 GLY A C 1
ATOM 2468 O O . GLY A 1 124 ? 4.358 -23.249 3.360 1.00 16.53 124 GLY A O 1
ATOM 2472 N N . TYR A 1 125 ? 6.122 -22.285 2.366 1.00 14.43 125 TYR A N 1
ATOM 2473 C CA . TYR A 1 125 ? 5.397 -21.880 1.164 1.00 15.71 125 TYR A CA 1
ATOM 2474 C C . TYR A 1 125 ? 5.534 -22.952 0.067 1.00 14.72 125 TYR A C 1
ATOM 2475 O O . TYR A 1 125 ? 6.306 -23.884 0.174 1.00 16.17 125 TYR A O 1
ATOM 2493 N N . ASP A 1 126 ? 4.736 -22.818 -0.983 1.00 16.04 126 ASP A N 1
ATOM 2494 C CA . ASP A 1 126 ? 4.751 -23.803 -2.062 1.00 16.24 126 ASP A CA 1
ATOM 2495 C C . ASP A 1 126 ? 6.034 -23.740 -2.897 1.00 15.76 126 ASP A C 1
ATOM 2496 O O . ASP A 1 126 ? 6.488 -22.674 -3.305 1.00 15.88 126 ASP A O 1
ATOM 2505 N N . ILE A 1 127 ? 6.610 -24.910 -3.150 1.00 15.96 127 ILE A N 1
ATOM 2506 C CA . ILE A 1 127 ? 7.847 -24.999 -3.919 1.00 14.71 127 ILE A CA 1
ATOM 2507 C C . ILE A 1 127 ? 7.685 -24.513 -5.361 1.00 14.72 127 ILE A C 1
ATOM 2508 O O . ILE A 1 127 ? 8.490 -23.736 -5.836 1.00 14.40 127 ILE A O 1
ATOM 2524 N N A SER A 1 128 ? 6.653 -24.968 -6.057 0.39 16.59 128 SER A N 1
ATOM 2525 N N B SER A 1 128 ? 6.654 -24.991 -6.044 0.61 16.48 128 SER A N 1
ATOM 2526 C CA A SER A 1 128 ? 6.530 -24.608 -7.468 0.39 17.86 128 SER A CA 1
ATOM 2527 C CA B SER A 1 128 ? 6.447 -24.622 -7.446 0.61 17.17 128 SER A CA 1
ATOM 2528 C C A SER A 1 128 ? 6.221 -23.122 -7.664 0.39 16.99 128 SER A C 1
ATOM 2529 C C B SER A 1 128 ? 6.244 -23.128 -7.629 0.61 16.00 128 SER A C 1
ATOM 2530 O O A SER A 1 128 ? 6.687 -22.524 -8.627 0.39 17.08 128 SER A O 1
ATOM 2531 O O B SER A 1 128 ? 6.786 -22.539 -8.554 0.61 15.63 128 SER A O 1
ATOM 2546 N N . GLU A 1 129 ? 5.450 -22.524 -6.761 1.00 16.08 129 GLU A N 1
ATOM 2547 C CA . GLU A 1 129 ? 5.213 -21.085 -6.820 1.00 17.31 129 GLU A CA 1
ATOM 2548 C C . GLU A 1 129 ? 6.529 -20.299 -6.701 1.00 15.64 129 GLU A C 1
ATOM 2549 O O . GLU A 1 129 ? 6.777 -19.343 -7.433 1.00 15.89 129 GLU A O 1
ATOM 2562 N N . ALA A 1 130 ? 7.371 -20.698 -5.756 1.00 14.10 130 ALA A N 1
ATOM 2563 C CA . ALA A 1 130 ? 8.641 -20.029 -5.545 1.00 14.20 130 ALA A CA 1
ATOM 2564 C C . ALA A 1 130 ? 9.563 -20.261 -6.744 1.00 13.58 130 ALA A C 1
ATOM 2565 O O . ALA A 1 130 ? 10.257 -19.350 -7.209 1.00 14.14 130 ALA A O 1
ATOM 2572 N N . ALA A 1 131 ? 9.601 -21.501 -7.210 1.00 14.25 131 ALA A N 1
ATOM 2573 C CA . ALA A 1 131 ? 10.417 -21.828 -8.370 1.00 15.33 131 ALA A CA 1
ATOM 2574 C C . ALA A 1 131 ? 9.968 -21.046 -9.605 1.00 14.99 131 ALA A C 1
ATOM 2575 O O . ALA A 1 131 ? 10.799 -20.627 -10.413 1.00 16.81 131 ALA A O 1
ATOM 2582 N N . ARG A 1 132 ? 8.664 -20.843 -9.750 1.00 15.33 132 ARG A N 1
ATOM 2583 C CA . ARG A 1 132 ? 8.144 -20.066 -10.880 1.00 16.13 132 ARG A CA 1
ATOM 2584 C C . ARG A 1 132 ? 8.649 -18.631 -10.822 1.00 14.86 132 ARG A C 1
ATOM 2585 O O . ARG A 1 132 ? 9.089 -18.074 -11.814 1.00 15.46 132 ARG A O 1
ATOM 2606 N N . ALA A 1 133 ? 8.647 -18.049 -9.630 1.00 15.24 133 ALA A N 1
ATOM 2607 C CA . ALA A 1 133 ? 9.112 -16.691 -9.474 1.00 15.10 133 ALA A CA 1
ATOM 2608 C C . ALA A 1 133 ? 10.586 -16.564 -9.837 1.00 14.14 133 ALA A C 1
ATOM 2609 O O . ALA A 1 133 ? 10.989 -15.631 -10.531 1.00 14.31 133 ALA A O 1
ATOM 2616 N N . ALA A 1 134 ? 11.409 -17.497 -9.374 1.00 13.17 134 ALA A N 1
ATOM 2617 C CA . ALA A 1 134 ? 12.831 -17.443 -9.663 1.00 13.36 134 ALA A CA 1
ATOM 2618 C C . ALA A 1 134 ? 13.101 -17.647 -11.154 1.00 12.69 134 ALA A C 1
ATOM 2619 O O . ALA A 1 134 ? 13.877 -16.912 -11.756 1.00 13.36 134 ALA A O 1
ATOM 2626 N N . ALA A 1 135 ? 12.460 -18.648 -11.741 1.00 12.65 135 ALA A N 1
ATOM 2627 C CA . ALA A 1 135 ? 12.678 -18.920 -13.158 1.00 13.44 135 ALA A CA 1
ATOM 2628 C C . ALA A 1 135 ? 12.148 -17.773 -14.011 1.00 13.04 135 ALA A C 1
ATOM 2629 O O . ALA A 1 135 ? 12.742 -17.448 -15.035 1.00 13.60 135 ALA A O 1
ATOM 2636 N N . GLU A 1 136 ? 11.017 -17.192 -13.637 1.00 13.06 136 GLU A N 1
ATOM 2637 C CA . GLU A 1 136 ? 10.465 -16.085 -14.398 1.00 14.04 136 GLU A CA 1
ATOM 2638 C C . GLU A 1 136 ? 11.342 -14.865 -14.327 1.00 12.19 136 GLU A C 1
ATOM 2639 O O . GLU A 1 136 ? 11.461 -14.140 -15.300 1.00 13.14 136 GLU A O 1
ATOM 2651 N N . ALA A 1 137 ? 11.992 -14.648 -13.191 1.00 12.28 137 ALA A N 1
ATOM 2652 C CA . ALA A 1 137 ? 12.912 -13.542 -13.079 1.00 12.30 137 ALA A CA 1
ATOM 2653 C C . ALA A 1 137 ? 14.071 -13.724 -14.077 1.00 11.25 137 ALA A C 1
ATOM 2654 O O . ALA A 1 137 ? 14.471 -12.785 -14.764 1.00 11.69 137 ALA A O 1
ATOM 2661 N N . PHE A 1 138 ? 14.620 -14.928 -14.133 1.00 11.50 138 PHE A N 1
ATOM 2662 C CA . PHE A 1 138 ? 15.651 -15.210 -15.132 1.00 11.14 138 PHE A CA 1
ATOM 2663 C C . PHE A 1 138 ? 15.126 -15.008 -16.552 1.00 11.06 138 PHE A C 1
ATOM 2664 O O . PHE A 1 138 ? 15.796 -14.403 -17.390 1.00 11.46 138 PHE A O 1
ATOM 2681 N N . LYS A 1 139 ? 13.965 -15.566 -16.849 1.00 11.38 139 LYS A N 1
ATOM 2682 C CA . LYS A 1 139 ? 13.386 -15.432 -18.186 1.00 11.88 139 LYS A CA 1
ATOM 2683 C C . LYS A 1 139 ? 13.260 -13.973 -18.578 1.00 11.87 139 LYS A C 1
ATOM 2684 O O . LYS A 1 139 ? 13.578 -13.587 -19.710 1.00 12.88 139 LYS A O 1
ATOM 2703 N N A ARG A 1 140 ? 12.773 -13.134 -17.672 0.54 10.90 140 ARG A N 1
ATOM 2704 N N B ARG A 1 140 ? 12.776 -13.168 -17.642 0.46 12.17 140 ARG A N 1
ATOM 2705 C CA A ARG A 1 140 ? 12.560 -11.738 -18.034 0.54 11.20 140 ARG A CA 1
ATOM 2706 C CA B ARG A 1 140 ? 12.583 -11.752 -17.893 0.46 12.82 140 ARG A CA 1
ATOM 2707 C C A ARG A 1 140 ? 13.880 -11.031 -18.337 0.54 11.00 140 ARG A C 1
ATOM 2708 C C B ARG A 1 140 ? 13.901 -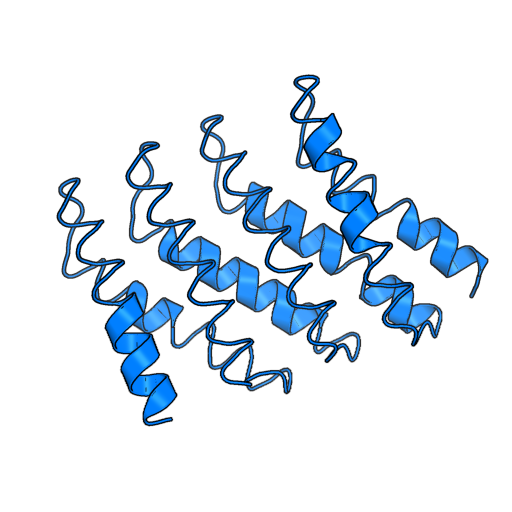11.070 -18.264 0.46 12.85 140 ARG A C 1
ATOM 2709 O O A ARG A 1 140 ? 13.973 -10.209 -19.244 0.54 12.10 140 ARG A O 1
ATOM 2710 O O B ARG A 1 140 ? 13.950 -10.271 -19.192 0.46 12.82 140 ARG A O 1
ATOM 2751 N N A VAL A 1 141 ? 14.895 -11.326 -17.537 0.54 10.01 141 VAL A N 1
ATOM 2752 N N B VAL A 1 141 ? 14.970 -11.354 -17.523 0.46 12.56 141 VAL A N 1
ATOM 2753 C CA A VAL A 1 141 ? 16.223 -10.783 -17.771 0.54 10.46 141 VAL A CA 1
ATOM 2754 C CA B VAL A 1 141 ? 16.243 -10.697 -17.817 0.46 12.95 141 VAL A CA 1
ATOM 2755 C C A VAL A 1 141 ? 16.779 -11.255 -19.119 0.54 10.58 141 VAL A C 1
ATOM 2756 C C B VAL A 1 141 ? 16.905 -11.270 -19.083 0.46 13.37 141 VAL A C 1
ATOM 2757 O O A VAL A 1 141 ? 17.240 -10.456 -19.932 0.54 10.81 141 VAL A O 1
ATOM 2758 O O B VAL A 1 141 ? 17.537 -10.535 -19.835 0.46 14.63 141 VAL A O 1
ATOM 2783 N N . ALA A 1 142 ? 16.755 -12.572 -19.323 1.00 11.94 142 ALA A N 1
ATOM 2784 C CA . ALA A 1 142 ? 17.303 -13.190 -20.531 1.00 13.39 142 ALA A CA 1
ATOM 2785 C C . ALA A 1 142 ? 16.648 -12.619 -21.776 1.00 13.16 142 ALA A C 1
ATOM 2786 O O . ALA A 1 142 ? 17.335 -12.278 -22.741 1.00 13.78 142 ALA A O 1
ATOM 2794 N N . GLU A 1 143 ? 15.321 -12.568 -21.779 1.00 13.13 143 GLU A N 1
ATOM 2795 C CA . GLU A 1 143 ? 14.607 -12.063 -22.939 1.00 14.67 143 GLU A CA 1
ATOM 2796 C C . GLU A 1 143 ? 14.902 -10.593 -23.162 1.00 14.22 143 GLU A C 1
ATOM 2797 O O . GLU A 1 143 ? 15.057 -10.159 -24.307 1.00 14.81 143 GLU A O 1
ATOM 2809 N N . ALA A 1 144 ? 15.024 -9.821 -22.088 1.00 13.78 144 ALA A N 1
ATOM 2810 C CA . ALA A 1 144 ? 15.348 -8.413 -22.217 1.00 13.55 144 ALA A CA 1
ATOM 2811 C C . ALA A 1 144 ? 16.749 -8.232 -22.795 1.00 13.64 144 ALA A C 1
ATOM 2812 O O . ALA A 1 144 ? 16.982 -7.339 -23.614 1.00 14.33 144 ALA A O 1
ATOM 2819 N N . ALA A 1 145 ? 17.700 -9.050 -22.346 1.00 13.82 145 ALA A N 1
ATOM 2820 C CA . ALA A 1 145 ? 19.068 -8.962 -22.848 1.00 14.80 145 ALA A CA 1
ATOM 2821 C C . ALA A 1 145 ? 19.083 -9.277 -24.357 1.00 13.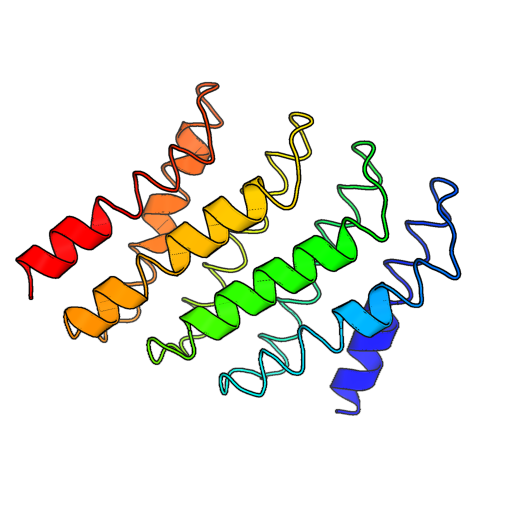59 145 ALA A C 1
ATOM 2822 O O . ALA A 1 145 ? 19.725 -8.565 -25.127 1.00 14.29 145 ALA A O 1
ATOM 2829 N N . LYS A 1 146 ? 18.405 -10.340 -24.789 1.00 13.99 146 LYS A N 1
ATOM 2830 C CA . LYS A 1 146 ? 18.354 -10.642 -26.224 1.00 14.40 146 LYS A CA 1
ATOM 2831 C C . LYS A 1 146 ? 17.735 -9.500 -27.006 1.00 13.97 146 LYS A C 1
ATOM 2832 O O . LYS A 1 146 ? 18.263 -9.099 -28.046 1.00 15.27 146 LYS A O 1
ATOM 2851 N N . ARG A 1 147 ? 16.608 -8.981 -26.535 1.00 13.34 147 ARG A N 1
ATOM 2852 C CA . ARG A 1 147 ? 15.923 -7.926 -27.249 1.00 14.58 147 ARG A CA 1
ATOM 2853 C C . ARG A 1 147 ? 16.822 -6.716 -27.410 1.00 13.92 147 ARG A C 1
ATOM 2854 O O . ARG A 1 147 ? 16.777 -6.060 -28.443 1.00 15.94 147 ARG A O 1
ATOM 2875 N N . ALA A 1 148 ? 17.617 -6.411 -26.384 1.00 13.37 148 ALA A N 1
ATOM 2876 C CA . ALA A 1 148 ? 18.483 -5.235 -26.383 1.00 14.83 148 ALA A CA 1
ATOM 2877 C C . ALA A 1 148 ? 19.821 -5.486 -27.064 1.00 14.90 148 ALA A C 1
ATOM 2878 O O . ALA A 1 148 ? 20.609 -4.547 -27.171 1.00 17.78 148 ALA A O 1
ATOM 2885 N N . GLY A 1 149 ? 20.084 -6.710 -27.502 1.00 14.47 149 GLY A N 1
ATOM 2886 C CA . GLY A 1 149 ? 21.351 -7.032 -28.143 1.00 16.73 149 GLY A CA 1
ATOM 2887 C C . GLY A 1 149 ? 22.506 -7.070 -27.161 1.00 16.34 149 GLY A C 1
ATOM 2888 O O . GLY A 1 149 ? 23.652 -6.852 -27.563 1.00 17.99 149 GLY A O 1
ATOM 2892 N N . ILE A 1 150 ? 22.225 -7.373 -25.897 1.00 14.33 150 ILE A N 1
ATOM 2893 C CA . ILE A 1 150 ? 23.284 -7.469 -24.894 1.00 15.44 150 ILE A CA 1
ATOM 2894 C C . ILE A 1 150 ? 23.889 -8.851 -24.975 1.00 16.07 150 ILE A C 1
ATOM 2895 O O . ILE A 1 150 ? 23.243 -9.851 -24.665 1.00 18.02 150 ILE A O 1
ATOM 2911 N N . THR A 1 151 ? 25.146 -8.881 -25.383 1.00 15.30 151 THR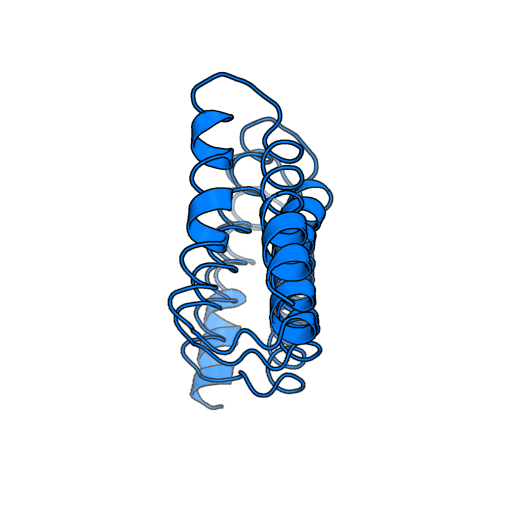 A N 1
ATOM 2912 C CA . THR A 1 151 ? 25.882 -10.118 -25.582 1.00 16.25 151 THR A CA 1
ATOM 2913 C C . THR A 1 151 ? 26.874 -10.375 -24.438 1.00 14.88 151 THR A C 1
ATOM 2914 O O . THR A 1 151 ? 27.463 -11.451 -24.347 1.00 17.11 151 THR A O 1
ATOM 2925 N N . SER A 1 152 ? 27.042 -9.401 -23.555 1.00 14.18 152 SER A N 1
ATOM 2926 C CA . SER A 1 152 ? 28.014 -9.491 -22.481 1.00 12.82 152 SER A CA 1
ATOM 2927 C C . SER A 1 152 ? 27.600 -10.495 -21.411 1.00 12.56 152 SER A C 1
ATOM 2928 O O . SER A 1 152 ? 26.528 -10.401 -20.827 1.00 13.99 152 SER A O 1
ATOM 2936 N N A SER A 1 153 ? 28.493 -11.431 -21.119 0.71 13.74 153 SER A N 1
ATOM 2937 N N B SER A 1 153 ? 28.488 -11.440 -21.127 0.29 12.85 153 SER A N 1
ATOM 2938 C CA A SER A 1 153 ? 28.254 -12.350 -20.009 0.71 14.98 153 SER A CA 1
ATOM 2939 C CA B SER A 1 153 ? 28.280 -12.346 -20.004 0.29 13.25 153 SER A CA 1
ATOM 2940 C C A SER A 1 153 ? 28.343 -11.629 -18.669 0.71 12.75 153 SER A C 1
ATOM 2941 C C B SER A 1 153 ? 28.234 -11.556 -18.709 0.29 12.20 153 SER A C 1
ATOM 2942 O O A SER A 1 153 ? 27.614 -11.969 -17.750 0.71 13.55 153 SER A O 1
ATOM 2943 O O B SER A 1 153 ? 27.365 -11.774 -17.874 0.29 11.60 153 SER A O 1
ATOM 2958 N N A GLU A 1 154 ? 29.191 -10.613 -18.559 0.71 12.24 154 GLU A N 1
ATOM 2959 N N B GLU A 1 154 ? 29.159 -10.621 -18.544 0.29 13.15 154 GLU A N 1
ATOM 2960 C CA A GLU A 1 154 ? 29.285 -9.842 -17.321 0.71 12.81 154 GLU A CA 1
ATOM 2961 C CA B GLU A 1 154 ? 29.246 -9.893 -17.289 0.29 14.73 154 GLU A CA 1
ATOM 2962 C C A GLU A 1 154 ? 27.994 -9.110 -17.026 0.71 12.13 154 GLU A C 1
ATOM 2963 C C B GLU A 1 154 ? 27.983 -9.095 -17.009 0.29 13.24 154 GLU A C 1
ATOM 2964 O O A GLU A 1 154 ? 27.519 -9.091 -15.887 0.71 12.42 154 GLU A O 1
ATOM 2965 O O B GLU A 1 154 ? 27.534 -9.019 -15.865 0.29 12.93 154 GLU A O 1
ATOM 2988 N N . THR A 1 155 ? 27.380 -8.512 -18.039 1.00 12.31 155 THR A N 1
ATOM 2989 C CA . THR A 1 155 ? 26.136 -7.795 -17.839 1.00 12.19 155 THR A CA 1
ATOM 2990 C C . THR A 1 155 ? 25.039 -8.724 -17.310 1.00 11.91 155 THR A C 1
ATOM 2991 O O . THR A 1 155 ? 24.295 -8.394 -16.377 1.00 12.55 155 THR A O 1
ATOM 3003 N N A LEU A 1 156 ? 24.929 -9.907 -17.905 0.76 11.82 156 LEU A N 1
ATOM 3004 N N B LEU A 1 156 ? 24.929 -9.900 -17.915 0.24 13.18 156 LEU A N 1
ATOM 3005 C CA A LEU A 1 156 ? 23.913 -10.859 -17.495 0.76 12.65 156 LEU A CA 1
ATOM 3006 C CA B LEU A 1 156 ? 23.924 -10.861 -17.490 0.24 14.55 156 LEU A CA 1
ATOM 3007 C C A LEU A 1 156 ? 24.208 -11.438 -16.114 0.76 11.78 156 LEU A C 1
ATOM 3008 C C B LEU A 1 156 ? 24.211 -11.389 -16.094 0.24 13.31 156 LEU A C 1
ATOM 3009 O O A LEU A 1 156 ? 23.299 -11.633 -15.311 0.76 12.66 156 LEU A O 1
ATOM 3010 O O B LEU A 1 156 ? 23.301 -11.495 -15.272 0.24 13.62 156 LEU A O 1
ATOM 3041 N N . LYS A 1 157 ? 25.469 -11.715 -15.817 1.00 12.34 157 LYS A N 1
ATOM 3042 C CA . LYS A 1 157 ? 25.834 -12.173 -14.486 1.00 12.37 157 LYS A CA 1
ATOM 3043 C C . LYS A 1 157 ? 25.471 -11.111 -13.458 1.00 12.73 157 LYS A C 1
ATOM 3044 O O . LYS A 1 157 ? 24.882 -11.426 -12.418 1.00 12.72 157 LYS A O 1
ATOM 3064 N N A ARG A 1 158 ? 25.783 -9.850 -13.745 0.54 13.00 158 ARG A N 1
ATOM 3065 N N B ARG A 1 158 ? 25.812 -9.857 -13.744 0.46 13.72 158 ARG A N 1
ATOM 3066 C CA A ARG A 1 158 ? 25.494 -8.775 -12.806 0.54 13.12 158 ARG A CA 1
ATOM 3067 C CA B ARG A 1 158 ? 25.507 -8.772 -12.826 0.46 14.62 158 ARG A CA 1
ATOM 3068 C C A ARG A 1 158 ? 23.998 -8.591 -12.614 0.54 12.58 158 ARG A C 1
ATOM 3069 C C B ARG A 1 158 ? 24.002 -8.710 -12.589 0.46 12.57 158 ARG A C 1
ATOM 3070 O O A ARG A 1 158 ? 23.551 -8.181 -11.532 0.54 13.14 158 ARG A O 1
ATOM 3071 O O B ARG A 1 158 ? 23.556 -8.533 -11.450 0.46 12.59 158 ARG A O 1
ATOM 3112 N N . ALA A 1 159 ? 23.220 -8.879 -13.649 1.00 12.77 159 ALA A N 1
ATOM 3113 C CA . ALA A 1 159 ? 21.767 -8.773 -13.539 1.00 13.13 159 ALA A CA 1
ATOM 3114 C C . ALA A 1 159 ? 21.228 -9.826 -12.584 1.00 11.93 159 ALA A C 1
ATOM 3115 O O . ALA A 1 159 ? 20.350 -9.525 -11.732 1.00 13.24 159 ALA A O 1
ATOM 3123 N N . ILE A 1 160 ? 21.719 -11.055 -12.706 1.00 11.44 160 ILE A N 1
ATOM 3124 C CA . ILE A 1 160 ? 21.266 -12.126 -11.839 1.00 11.93 160 ILE A CA 1
ATOM 3125 C C . ILE A 1 160 ? 21.787 -11.923 -10.424 1.00 12.16 160 ILE A C 1
ATOM 3126 O O . ILE A 1 160 ? 21.065 -12.147 -9.450 1.00 12.96 160 ILE A O 1
ATOM 3142 N N . GLU A 1 161 ? 23.015 -11.438 -10.277 1.00 12.04 161 GLU A N 1
ATOM 3143 C CA . GLU A 1 161 ? 23.547 -11.134 -8.946 1.00 13.84 161 GLU A CA 1
ATOM 3144 C C . GLU A 1 161 ? 22.699 -10.076 -8.255 1.00 14.07 161 GLU A C 1
ATOM 3145 O O . GLU A 1 161 ? 22.521 -10.132 -7.038 1.00 15.22 161 GLU A O 1
ATOM 3157 N N . GLU A 1 162 ? 22.187 -9.103 -9.001 1.00 14.75 162 GLU A N 1
ATOM 3158 C CA . GLU A 1 162 ? 21.349 -8.089 -8.393 1.00 15.50 162 GLU A CA 1
ATOM 3159 C C . GLU A 1 162 ? 20.044 -8.717 -7.888 1.00 14.81 162 GLU A C 1
ATOM 3160 O O . GLU A 1 162 ? 19.556 -8.375 -6.815 1.00 16.09 162 GLU A O 1
ATOM 3172 N N . ILE A 1 163 ? 19.474 -9.645 -8.653 1.00 13.53 163 ILE A N 1
ATOM 3173 C CA . ILE A 1 163 ? 18.301 -10.372 -8.175 1.00 13.72 163 ILE A CA 1
ATOM 3174 C C . ILE A 1 163 ? 18.643 -11.106 -6.867 1.00 13.30 163 ILE A C 1
ATOM 3175 O O . ILE A 1 163 ? 17.884 -11.042 -5.899 1.00 14.47 163 ILE A O 1
ATOM 3191 N N . ARG A 1 164 ? 19.763 -11.820 -6.854 1.00 13.95 164 ARG A N 1
ATOM 3192 C CA . ARG A 1 164 ? 20.186 -12.529 -5.663 1.00 15.31 164 ARG A CA 1
ATOM 3193 C C . ARG A 1 164 ? 20.356 -11.577 -4.474 1.00 16.98 164 ARG A C 1
ATOM 3194 O O . ARG A 1 164 ? 19.954 -11.898 -3.361 1.00 19.32 164 ARG A O 1
ATOM 3215 N N A LYS A 1 165 ? 20.921 -10.402 -4.723 0.67 16.37 165 LYS A N 1
ATOM 3216 N N B LYS A 1 165 ? 20.972 -10.423 -4.726 0.33 17.38 165 LYS A N 1
ATOM 3217 C CA A LYS A 1 165 ? 21.157 -9.427 -3.675 0.67 17.56 165 LYS A CA 1
ATOM 3218 C CA B LYS A 1 165 ? 21.147 -9.406 -3.700 0.33 18.63 165 LYS A CA 1
ATOM 3219 C C A LYS A 1 165 ? 19.844 -8.899 -3.094 0.67 17.52 165 LYS A C 1
ATOM 3220 C C B LYS A 1 165 ? 19.799 -9.067 -3.090 0.33 17.67 165 LYS A C 1
ATOM 3221 O O A LYS A 1 165 ? 19.712 -8.667 -1.881 0.67 19.72 165 LYS A O 1
ATOM 3222 O O B LYS A 1 165 ? 19.613 -9.153 -1.868 0.33 18.42 165 LYS A O 1
ATOM 3259 N N . ARG A 1 166 ? 18.848 -8.701 -3.945 1.00 16.51 166 ARG A N 1
ATOM 3260 C CA . ARG A 1 166 ? 17.551 -8.251 -3.473 1.00 17.26 166 ARG A CA 1
ATOM 3261 C C . ARG A 1 166 ? 16.789 -9.341 -2.731 1.00 17.45 166 ARG A C 1
ATOM 3262 O O . ARG A 1 166 ? 16.106 -9.074 -1.731 1.00 18.90 166 ARG A O 1
ATOM 3284 N N . VAL A 1 167 ? 16.922 -10.578 -3.166 1.00 16.52 167 VAL A N 1
ATOM 3285 C CA . VAL A 1 167 ? 16.350 -11.705 -2.461 1.00 17.90 167 VAL A CA 1
ATOM 3286 C C . VAL A 1 167 ? 16.979 -11.844 -1.069 1.00 19.41 167 VAL A C 1
ATOM 3287 O O . VAL A 1 167 ? 16.276 -12.044 -0.072 1.00 21.98 167 VAL A O 1
ATOM 3300 N N . GLU A 1 168 ? 18.298 -11.726 -0.991 1.00 21.09 168 GLU A N 1
ATOM 3301 C CA . GLU A 1 168 ? 19.011 -11.835 0.288 1.00 23.24 168 GLU A CA 1
ATOM 3302 C C . GLU A 1 168 ? 18.567 -10.736 1.241 1.00 23.64 168 GLU A C 1
ATOM 3303 O O . GLU A 1 168 ? 18.439 -10.960 2.459 1.00 26.06 168 GLU A O 1
ATOM 3315 N N . GLU A 1 169 ? 18.421 -9.527 0.723 1.00 22.99 169 GLU A N 1
ATOM 3316 C CA . GLU A 1 169 ? 17.972 -8.393 1.525 1.00 23.68 169 GLU A CA 1
ATOM 3317 C C . GLU A 1 169 ? 16.571 -8.676 2.061 1.00 22.09 169 GLU A C 1
ATOM 3318 O O . GLU A 1 169 ? 16.291 -8.476 3.237 1.00 22.57 169 GLU A O 1
ATOM 3330 N N . ALA A 1 170 ? 15.680 -9.161 1.198 1.00 20.98 170 ALA A N 1
ATOM 3331 C CA . ALA A 1 170 ? 14.322 -9.495 1.622 1.00 22.09 170 ALA A CA 1
ATOM 3332 C C . ALA A 1 170 ? 14.337 -10.542 2.723 1.00 24.59 170 ALA A C 1
ATOM 3333 O O . ALA A 1 170 ? 13.571 -10.432 3.683 1.00 25.06 170 ALA A O 1
ATOM 3340 N N A GLN A 1 171 ? 15.230 -11.518 2.636 0.58 26.07 171 GLN A N 1
ATOM 3341 N N B GLN A 1 171 ? 15.189 -11.552 2.576 0.42 26.88 171 GLN A N 1
ATOM 3342 C CA A GLN A 1 171 ? 15.403 -12.500 3.710 0.58 27.86 171 GLN A CA 1
ATOM 3343 C CA B GLN A 1 171 ? 15.326 -12.629 3.558 0.42 29.71 171 GLN A CA 1
ATOM 3344 C C A GLN A 1 171 ? 15.849 -11.877 5.024 0.58 28.21 171 GLN A C 1
ATOM 3345 C C B GLN A 1 171 ? 15.627 -12.096 4.950 0.42 30.19 171 GLN A C 1
ATOM 3346 O O A GLN A 1 171 ? 15.281 -12.181 6.090 0.58 30.31 171 GLN A O 1
ATOM 3347 O O B GLN A 1 171 ? 15.039 -12.544 5.948 0.42 31.44 171 GLN A O 1
ATOM 3374 N N A ARG A 1 172 ? 16.852 -11.007 4.973 0.58 28.14 172 ARG A N 1
ATOM 3375 N N B ARG A 1 172 ? 16.536 -11.133 5.025 0.42 30.74 172 ARG A N 1
ATOM 3376 C CA A ARG A 1 172 ? 17.312 -10.332 6.191 0.58 28.84 172 ARG A CA 1
ATOM 3377 C CA B ARG A 1 172 ? 16.902 -10.547 6.311 0.42 31.51 172 ARG A CA 1
ATOM 3378 C C A ARG A 1 172 ? 16.193 -9.522 6.828 0.58 30.65 172 ARG A C 1
ATOM 3379 C C B ARG A 1 172 ? 15.804 -9.651 6.841 0.42 33.46 172 ARG A C 1
ATOM 3380 O O A ARG A 1 172 ? 16.102 -9.455 8.053 0.58 32.20 172 ARG A O 1
ATOM 3381 O O B ARG A 1 172 ? 15.477 -9.707 8.024 0.42 35.06 172 ARG A O 1
ATOM 3422 N N A GLU A 1 173 ? 15.330 -8.917 6.026 0.58 29.26 173 GLU A N 1
ATOM 3423 N N B GLU A 1 173 ? 15.249 -8.813 5.978 0.42 32.93 173 GLU A N 1
ATOM 3424 C CA A GLU A 1 173 ? 14.360 -7.940 6.522 0.58 31.18 173 GLU A CA 1
ATOM 3425 C CA B GLU A 1 173 ? 14.254 -7.832 6.392 0.42 33.82 173 GLU A CA 1
ATOM 3426 C C A GLU A 1 173 ? 12.968 -8.520 6.771 0.58 32.64 173 GLU A C 1
ATOM 3427 C C B GLU A 1 173 ? 12.870 -8.449 6.583 0.42 34.13 173 GLU A C 1
ATOM 3428 O O A GLU A 1 173 ? 12.115 -7.864 7.367 0.58 33.66 173 GLU A O 1
ATOM 3429 O O B GLU A 1 173 ? 11.927 -7.752 6.973 0.42 35.19 173 GLU A O 1
ATOM 3452 N N . GLY A 1 174 ? 12.740 -9.747 6.325 1.00 33.30 174 GLY A N 1
ATOM 3453 C CA . GLY A 1 174 ? 11.458 -10.406 6.488 1.00 33.72 174 GLY A CA 1
ATOM 3454 C C . GLY A 1 174 ? 10.417 -9.995 5.459 1.00 32.23 174 GLY A C 1
ATOM 3455 O O . GLY A 1 174 ? 9.218 -10.063 5.715 1.00 35.24 174 GLY A O 1
ATOM 3460 N N . ASN A 1 175 ? 10.877 -9.598 4.269 1.00 29.52 175 ASN A N 1
ATOM 3461 C CA . ASN A 1 175 ? 9.986 -9.219 3.170 1.00 29.91 175 ASN A CA 1
ATOM 3462 C C . ASN A 1 175 ? 9.784 -10.355 2.168 1.00 28.23 175 ASN A C 1
ATOM 3463 O O . ASN A 1 175 ? 10.412 -11.393 2.274 1.00 28.72 175 ASN A O 1
ATOM 3474 N N . ASP A 1 176 ? 8.880 -10.143 1.220 1.00 27.58 176 ASP A N 1
ATOM 3475 C CA . ASP A 1 176 ? 8.489 -11.174 0.249 1.00 26.91 176 ASP A CA 1
ATOM 3476 C C . ASP A 1 176 ? 9.622 -11.409 -0.742 1.00 24.52 176 ASP A C 1
ATOM 3477 O O . ASP A 1 176 ? 9.989 -10.514 -1.497 1.00 22.80 176 ASP A O 1
ATOM 3486 N N . ILE A 1 177 ? 10.182 -12.614 -0.723 1.00 23.91 177 ILE A N 1
ATOM 3487 C CA . ILE A 1 177 ? 11.314 -12.941 -1.601 1.00 23.31 177 ILE A CA 1
ATOM 3488 C C . ILE A 1 177 ? 10.917 -12.976 -3.086 1.00 24.74 177 ILE A C 1
ATOM 3489 O O . ILE A 1 177 ? 11.645 -12.484 -3.942 1.00 23.10 177 ILE A O 1
ATOM 3505 N N A SER A 1 178 ? 9.770 -13.562 -3.390 0.82 26.69 178 SER A N 1
ATOM 3506 N N B SER A 1 178 ? 9.761 -13.569 -3.368 0.18 26.07 178 SER A N 1
ATOM 3507 C CA A SER A 1 178 ? 9.342 -13.669 -4.776 0.82 27.89 178 SER A CA 1
ATOM 3508 C CA B SER A 1 178 ? 9.257 -13.676 -4.734 0.18 26.69 178 SER A CA 1
ATOM 3509 C C A SER A 1 178 ? 9.086 -12.290 -5.384 0.82 26.94 178 SER A C 1
ATOM 3510 C C B SER A 1 178 ? 9.088 -12.301 -5.367 0.18 26.76 178 SER A C 1
ATOM 3511 O O A SER A 1 178 ? 9.445 -12.039 -6.536 0.82 27.78 178 SER A O 1
ATOM 3512 O O B SER A 1 178 ? 9.477 -12.079 -6.515 0.18 27.39 178 SER A O 1
ATOM 3527 N N . GLU A 1 179 ? 8.505 -11.381 -4.609 1.00 26.43 179 GLU A N 1
ATOM 3528 C CA . GLU A 1 179 ? 8.300 -10.012 -5.076 1.00 25.68 179 GLU A CA 1
ATOM 3529 C C . GLU A 1 179 ? 9.630 -9.280 -5.286 1.00 23.67 179 GLU A C 1
ATOM 3530 O O . GLU A 1 179 ? 9.788 -8.507 -6.230 1.00 24.51 179 GLU A O 1
ATOM 3543 N N . ALA A 1 180 ? 10.582 -9.516 -4.402 1.00 21.00 180 ALA A N 1
ATOM 3544 C CA . ALA A 1 180 ? 11.903 -8.922 -4.545 1.00 18.70 180 ALA A CA 1
ATOM 3545 C C . ALA A 1 180 ? 12.535 -9.372 -5.858 1.00 17.84 180 ALA A C 1
ATOM 3546 O O . ALA A 1 180 ? 13.140 -8.572 -6.598 1.00 17.55 180 ALA A O 1
ATOM 3553 N N . ALA A 1 181 ? 12.434 -10.666 -6.139 1.00 17.45 181 ALA A N 1
ATOM 3554 C CA . ALA A 1 181 ? 13.022 -11.228 -7.368 1.00 18.12 181 ALA A CA 1
ATOM 3555 C C . ALA A 1 181 ? 12.348 -10.615 -8.595 1.00 18.10 181 ALA A C 1
ATOM 3556 O O . ALA A 1 181 ? 13.013 -10.206 -9.560 1.00 17.32 181 ALA A O 1
ATOM 3563 N N A ARG A 1 182 ? 11.025 -10.551 -8.578 0.59 19.74 182 ARG A N 1
ATOM 3564 N N B ARG A 1 182 ? 11.022 -10.523 -8.535 0.41 19.02 182 ARG A N 1
ATOM 3565 C CA A ARG A 1 182 ? 10.313 -10.088 -9.763 0.59 21.78 182 ARG A CA 1
ATOM 3566 C CA B ARG A 1 182 ? 10.232 -9.964 -9.630 0.41 20.31 182 ARG A CA 1
ATOM 3567 C C A ARG A 1 182 ? 10.557 -8.594 -9.992 0.59 22.08 182 ARG A C 1
ATOM 3568 C C B ARG A 1 182 ? 10.632 -8.525 -9.916 0.41 21.16 182 ARG A C 1
ATOM 3569 O O A ARG A 1 182 ? 10.696 -8.149 -11.129 0.59 23.35 182 ARG A O 1
ATOM 3570 O O B ARG A 1 182 ? 10.890 -8.153 -11.061 0.41 21.20 182 ARG A O 1
ATOM 3611 N N A GLN A 1 183 ? 10.666 -7.823 -8.915 0.59 22.68 183 GLN A N 1
ATOM 3612 N N B GLN A 1 183 ? 10.681 -7.711 -8.867 0.41 22.53 183 GLN A N 1
ATOM 3613 C CA A GLN A 1 183 ? 10.917 -6.395 -9.041 0.59 22.97 183 GLN A CA 1
ATOM 3614 C CA B GLN A 1 183 ? 10.946 -6.294 -9.025 0.41 24.70 183 GLN A CA 1
ATOM 3615 C C A GLN A 1 183 ? 12.321 -6.161 -9.601 0.59 19.32 183 GLN A C 1
ATOM 3616 C C B GLN A 1 183 ? 12.361 -6.077 -9.541 0.41 20.83 183 GLN A C 1
ATOM 3617 O O A GLN A 1 183 ? 12.523 -5.295 -10.438 0.59 19.85 183 GLN A O 1
ATOM 3618 O O B GLN A 1 183 ? 12.608 -5.164 -10.320 0.41 20.89 183 GLN A O 1
ATOM 3645 N N . ALA A 1 184 ? 13.296 -6.903 -9.090 1.00 17.79 184 ALA A N 1
ATOM 3646 C CA . ALA A 1 184 ? 14.663 -6.776 -9.584 1.00 16.58 184 ALA A CA 1
ATOM 3647 C C . ALA A 1 184 ? 14.754 -7.087 -11.090 1.00 15.85 184 ALA A C 1
ATOM 3648 O O . ALA A 1 184 ? 15.463 -6.411 -11.837 1.00 16.97 184 ALA A O 1
ATOM 3656 N N . ALA A 1 185 ? 14.071 -8.125 -11.515 1.00 15.86 185 ALA A N 1
ATOM 3657 C CA . ALA A 1 185 ? 14.085 -8.457 -12.943 1.00 16.09 185 ALA A CA 1
ATOM 3658 C C . ALA A 1 185 ? 13.439 -7.349 -13.781 1.00 16.48 185 ALA A C 1
ATOM 3659 O O . ALA A 1 185 ? 13.926 -7.027 -14.860 1.00 16.77 185 ALA A O 1
ATOM 3666 N N A GLU A 1 186 ? 12.343 -6.766 -13.301 0.68 17.67 186 GLU A N 1
ATOM 3667 N N B GLU A 1 186 ? 12.358 -6.766 -13.275 0.32 18.29 186 GLU A N 1
ATOM 3668 C CA A GLU A 1 186 ? 11.701 -5.692 -14.053 0.68 18.62 186 GLU A CA 1
ATOM 3669 C CA B GLU A 1 186 ? 11.689 -5.688 -13.986 0.32 20.14 186 GLU A CA 1
ATOM 3670 C C A GLU A 1 186 ? 12.565 -4.426 -14.117 0.68 19.28 186 GLU A C 1
ATOM 3671 C C B GLU A 1 186 ? 12.599 -4.475 -14.127 0.32 19.53 186 GLU A C 1
ATOM 3672 O O A GLU A 1 186 ? 12.533 -3.692 -15.112 0.68 19.18 186 GLU A O 1
ATOM 3673 O O B GLU A 1 186 ? 12.628 -3.825 -15.175 0.32 19.55 186 GLU A O 1
ATOM 3696 N N . GLU A 1 187 ? 13.329 -4.162 -13.063 1.00 18.79 187 GLU A N 1
ATOM 3697 C CA . GLU A 1 187 ? 14.276 -3.063 -13.099 1.00 18.26 187 GLU A CA 1
ATOM 3698 C C . GLU A 1 187 ? 15.321 -3.284 -14.181 1.00 17.25 187 GLU A C 1
ATOM 3699 O O . GLU A 1 187 ? 15.637 -2.349 -14.903 1.00 18.40 187 GLU A O 1
ATOM 3712 N N . PHE A 1 188 ? 15.847 -4.498 -14.300 1.00 16.35 188 PHE A N 1
ATOM 3713 C CA . PHE A 1 188 ? 16.810 -4.769 -15.361 1.00 16.00 188 PHE A CA 1
ATOM 3714 C C . PHE A 1 188 ? 16.173 -4.588 -16.730 1.00 16.59 188 PHE A C 1
ATOM 3715 O O . PHE A 1 188 ? 16.772 -4.005 -17.643 1.00 17.03 188 PHE A O 1
ATOM 3732 N N . ARG A 1 189 ? 14.975 -5.123 -16.893 1.00 16.68 189 ARG A N 1
ATOM 3733 C CA . ARG A 1 189 ? 14.293 -5.011 -18.169 1.00 18.12 189 ARG A CA 1
ATOM 3734 C C . ARG A 1 189 ? 14.140 -3.553 -18.583 1.00 18.92 189 ARG A C 1
ATOM 3735 O O . ARG A 1 189 ? 14.397 -3.217 -19.748 1.00 20.28 189 ARG A O 1
ATOM 3756 N N . LYS A 1 190 ? 13.715 -2.700 -17.659 1.00 20.30 190 LYS A N 1
ATOM 3757 C CA . LYS A 1 190 ? 13.574 -1.286 -17.957 1.00 23.89 190 LYS A CA 1
ATOM 3758 C C . LYS A 1 190 ? 14.885 -0.683 -18.440 1.00 24.68 190 LYS A C 1
ATOM 3759 O O . LYS A 1 190 ? 14.892 0.089 -19.402 1.00 28.18 190 LYS A O 1
ATOM 3778 N N . LYS A 1 191 ? 15.993 -1.036 -17.783 1.00 23.54 191 LYS A N 1
ATOM 3779 C CA . LYS A 1 191 ? 17.293 -0.505 -18.178 1.00 24.77 191 LYS A CA 1
ATOM 3780 C C . LYS A 1 191 ? 17.771 -1.053 -19.531 1.00 23.55 191 LYS A C 1
ATOM 3781 O O . LYS A 1 191 ? 18.358 -0.327 -20.347 1.00 25.95 191 LYS A O 1
ATOM 3800 N N . ALA A 1 192 ? 17.511 -2.325 -19.778 1.00 20.06 192 ALA A N 1
ATOM 3801 C CA . ALA A 1 192 ? 17.880 -2.919 -21.059 1.00 19.91 192 ALA A CA 1
ATOM 3802 C C . ALA A 1 192 ? 17.124 -2.256 -22.206 1.00 23.88 192 ALA A C 1
ATOM 3803 O O . ALA A 1 192 ? 17.700 -1.973 -23.259 1.00 24.89 192 ALA A O 1
ATOM 3810 N N . GLU A 1 193 ? 15.831 -2.020 -22.005 1.00 25.34 193 GLU A N 1
ATOM 3811 C CA . GLU A 1 193 ? 14.990 -1.425 -23.042 1.00 30.45 193 GLU A CA 1
ATOM 3812 C C . GLU A 1 193 ? 15.410 0.005 -23.331 1.00 33.62 193 GLU A C 1
ATOM 3813 O O . GLU A 1 193 ? 15.343 0.473 -24.466 1.00 34.20 193 GLU A O 1
ATOM 3825 N N . GLU A 1 194 ? 15.823 0.704 -22.281 1.00 37.77 194 GLU A N 1
ATOM 3826 C CA . GLU A 1 194 ? 16.301 2.065 -22.406 1.00 45.71 194 GLU A CA 1
ATOM 3827 C C . GLU A 1 194 ? 17.576 2.081 -23.240 1.00 47.75 194 GLU A C 1
ATOM 3828 O O . GLU A 1 194 ? 17.764 2.944 -24.102 1.00 47.78 194 GLU A O 1
ATOM 3840 N N . LEU A 1 195 ? 18.442 1.109 -22.984 1.00 48.97 195 LEU A N 1
ATOM 3841 C CA . LEU A 1 195 ? 19.678 0.953 -23.739 1.00 49.91 195 LEU A CA 1
ATOM 3842 C C . LEU A 1 195 ? 19.371 0.643 -25.202 1.00 48.66 195 LEU A C 1
ATOM 3843 O O . LEU A 1 195 ? 19.932 1.256 -26.118 1.00 49.29 195 LEU A O 1
ATOM 3859 N N . LYS A 1 196 ? 18.471 -0.314 -25.413 1.00 46.65 196 LYS A N 1
ATOM 3860 C CA . LYS A 1 196 ? 18.079 -0.719 -26.758 1.00 45.47 196 LYS A CA 1
ATOM 3861 C C . LYS A 1 196 ? 16.803 -1.548 -26.709 1.00 44.60 196 LYS A C 1
ATOM 3862 O O . LYS A 1 196 ? 16.357 -2.089 -27.729 1.00 46.46 196 LYS A O 1
#